Protein AF-A0A8M1FVX6-F1 (afdb_monomer)

InterPro domains:
  IPR000533 Tropomyosin [PF00261] (1-83)
  IPR000533 Tropomyosin [PF00261] (87-326)
  IPR000533 Tropomyosin [PR00194] (126-143)
  IPR000533 Tropomyosin [PR00194] (162-182)
  IPR000533 Tropomyosin [PR00194] (187-215)
  IPR000533 Tropomyosin [PR00194] (217-240)
  IPR000533 Tropomyosin [PR00194] (273-298)
  IPR000533 Tropomyosin [PS00326] (274-282)
  IPR014751 DNA repair protein XRCC4-like, C-terminal [G3DSA:1.20.5.370] (278-326)

pLDDT: mean 85.74, std 13.63, range [48.12, 98.12]

Mean predicted aligned error: 19.28 Å

Structure (mmCIF, N/CA/C/O backbone):
data_AF-A0A8M1FVX6-F1
#
_entry.id   AF-A0A8M1FVX6-F1
#
loop_
_atom_site.group_PDB
_atom_site.id
_atom_site.type_symbol
_atom_site.label_atom_id
_atom_site.label_alt_id
_atom_site.label_comp_id
_atom_site.label_asym_id
_atom_site.label_entity_id
_atom_site.label_seq_id
_atom_site.pdbx_PDB_ins_code
_atom_site.Cartn_x
_atom_site.Cartn_y
_atom_site.Cartn_z
_atom_site.occupancy
_atom_site.B_iso_or_equiv
_atom_site.auth_seq_id
_atom_site.auth_comp_id
_atom_site.auth_asym_id
_atom_site.auth_atom_id
_atom_site.pdbx_PDB_model_num
ATOM 1 N N . MET A 1 1 ? -122.682 -16.745 229.598 1.00 52.72 1 MET A N 1
ATOM 2 C CA . MET A 1 1 ? -123.528 -17.135 228.449 1.00 52.72 1 MET A CA 1
ATOM 3 C C . MET A 1 1 ? -123.019 -16.559 227.109 1.00 52.72 1 MET A C 1
ATOM 5 O O . MET A 1 1 ? -123.752 -16.608 226.137 1.00 52.72 1 MET A O 1
ATOM 9 N N . ASP A 1 2 ? -121.756 -16.107 227.002 1.00 52.50 2 ASP A N 1
ATOM 10 C CA . ASP A 1 2 ? -121.209 -15.490 225.767 1.00 52.50 2 ASP A CA 1
ATOM 11 C C . ASP A 1 2 ? -120.269 -16.391 224.938 1.00 52.50 2 ASP A C 1
ATOM 13 O O . ASP A 1 2 ? -119.829 -16.024 223.849 1.00 52.50 2 ASP A O 1
ATOM 17 N N . ALA A 1 3 ? -120.004 -17.619 225.394 1.00 54.59 3 ALA A N 1
ATOM 18 C CA . ALA A 1 3 ? -119.148 -18.580 224.688 1.00 54.59 3 ALA A CA 1
ATOM 19 C C . ALA A 1 3 ? -119.778 -19.156 223.396 1.00 54.59 3 ALA A C 1
ATOM 21 O O . ALA A 1 3 ? -119.075 -19.746 222.580 1.00 54.59 3 ALA A O 1
ATOM 22 N N . ILE A 1 4 ? -121.083 -18.955 223.169 1.00 55.03 4 ILE A N 1
ATOM 23 C CA . ILE A 1 4 ? -121.805 -19.477 221.993 1.00 55.03 4 ILE A CA 1
ATOM 24 C C . ILE A 1 4 ? -121.775 -18.483 220.814 1.00 55.03 4 ILE A C 1
ATOM 26 O O . ILE A 1 4 ? -121.762 -18.900 219.656 1.00 55.03 4 ILE A O 1
ATOM 30 N N . LYS A 1 5 ? -121.621 -17.175 221.069 1.00 55.94 5 LYS A N 1
ATOM 31 C CA . LYS A 1 5 ? -121.534 -16.155 220.005 1.00 55.94 5 LYS A CA 1
ATOM 32 C C . LYS A 1 5 ? -120.229 -16.241 219.200 1.00 55.94 5 LYS A C 1
ATOM 34 O O . LYS A 1 5 ? -120.243 -16.062 217.985 1.00 55.94 5 LYS A O 1
ATOM 39 N N . LYS A 1 6 ? -119.120 -16.623 219.847 1.00 57.88 6 LYS A N 1
ATOM 40 C CA . LYS A 1 6 ? -117.800 -16.783 219.203 1.00 57.88 6 LYS A CA 1
ATOM 41 C C . LYS A 1 6 ? -117.715 -17.946 218.204 1.00 57.88 6 LYS A C 1
ATOM 43 O O . LYS A 1 6 ? -116.846 -17.923 217.341 1.00 57.88 6 LYS A O 1
ATOM 48 N N . LYS A 1 7 ? -118.609 -18.940 218.273 1.00 56.66 7 LYS A N 1
ATOM 49 C CA . LYS A 1 7 ? -118.570 -20.122 217.388 1.00 56.66 7 LYS A CA 1
ATOM 50 C C . LYS A 1 7 ? -119.395 -19.941 216.106 1.00 56.66 7 LYS A C 1
ATOM 52 O O . LYS A 1 7 ? -119.005 -20.435 215.055 1.00 56.66 7 LYS A O 1
ATOM 57 N N . MET A 1 8 ? -120.481 -19.166 216.164 1.00 57.25 8 MET A N 1
ATOM 58 C CA . MET A 1 8 ? -121.305 -18.850 214.986 1.00 57.25 8 MET A CA 1
ATOM 59 C C . MET A 1 8 ? -120.650 -17.827 214.050 1.00 57.25 8 MET A C 1
ATOM 61 O O . MET A 1 8 ? -120.892 -17.863 212.848 1.00 57.25 8 MET A O 1
ATOM 65 N N . GLN A 1 9 ? -119.796 -16.941 214.572 1.00 57.50 9 GLN A N 1
ATOM 66 C CA . GLN A 1 9 ? -119.041 -16.010 213.730 1.00 57.50 9 GLN A CA 1
ATOM 67 C C . GLN A 1 9 ? -117.873 -16.688 212.996 1.00 57.50 9 GLN A C 1
ATOM 69 O O . GLN A 1 9 ? -117.592 -16.315 211.863 1.00 57.50 9 GLN A O 1
ATOM 74 N N . MET A 1 10 ? -117.264 -17.733 213.573 1.00 58.38 10 MET A N 1
ATOM 75 C CA . MET A 1 10 ? -116.205 -18.495 212.892 1.00 58.38 10 MET A CA 1
ATOM 76 C C . MET A 1 10 ? -116.734 -19.307 211.695 1.00 58.38 10 MET A C 1
ATOM 78 O O . MET A 1 10 ? -116.102 -19.338 210.650 1.00 58.38 10 MET A O 1
ATOM 82 N N . LEU A 1 11 ? -117.945 -19.868 211.792 1.00 56.28 11 LEU A N 1
ATOM 83 C CA . LEU A 1 11 ? -118.575 -20.613 210.688 1.00 56.28 11 LEU A CA 1
ATOM 84 C C . LEU A 1 11 ? -119.056 -19.732 209.522 1.00 56.28 11 LEU A C 1
ATOM 86 O O . LEU A 1 11 ? -119.248 -20.236 208.419 1.00 56.28 11 LEU A O 1
ATOM 90 N N . LYS A 1 12 ? -119.245 -18.423 209.738 1.00 56.88 12 LYS A N 1
ATOM 91 C CA . LYS A 1 12 ? -119.488 -17.480 208.634 1.00 56.88 12 LYS A CA 1
ATOM 92 C C . LYS A 1 12 ? -118.210 -17.201 207.838 1.00 56.88 12 LYS A C 1
ATOM 94 O O . LYS A 1 12 ? -118.278 -17.159 206.616 1.00 56.88 12 LYS A O 1
ATOM 99 N N . LEU A 1 13 ? -117.069 -17.106 208.523 1.00 59.59 13 LEU A N 1
ATOM 100 C CA . LEU A 1 13 ? -115.770 -16.852 207.899 1.00 59.59 13 LEU A CA 1
ATOM 101 C C . LEU A 1 13 ? -115.292 -18.037 207.036 1.00 59.59 13 LEU A C 1
ATOM 103 O O . LEU A 1 13 ? -114.701 -17.834 205.980 1.00 59.59 13 LEU A O 1
ATOM 107 N N . ASP A 1 14 ? -115.611 -19.272 207.433 1.00 58.66 14 ASP A N 1
ATOM 108 C CA . ASP A 1 14 ? -115.244 -20.465 206.653 1.00 58.66 14 ASP A CA 1
ATOM 109 C C . ASP A 1 14 ? -116.107 -20.666 205.396 1.00 58.66 14 ASP A C 1
ATOM 111 O O . ASP A 1 14 ? -115.650 -21.274 204.428 1.00 58.66 14 ASP A O 1
ATOM 115 N N . LYS A 1 15 ? -117.339 -20.138 205.367 1.00 58.59 15 LYS A N 1
ATOM 116 C CA . LYS A 1 15 ? -118.202 -20.231 204.180 1.00 58.59 15 LYS A CA 1
ATOM 117 C C . LYS A 1 15 ? -117.835 -19.196 203.112 1.00 58.59 15 LYS A C 1
ATOM 119 O O . LYS A 1 15 ? -117.879 -19.533 201.934 1.00 58.59 15 LYS A O 1
ATOM 124 N N . GLU A 1 16 ? -117.452 -17.980 203.504 1.00 57.94 16 GLU A N 1
ATOM 125 C CA . GLU A 1 16 ? -116.970 -16.959 202.555 1.00 57.94 16 GLU A CA 1
ATOM 126 C C . GLU A 1 16 ? -115.632 -17.374 201.919 1.00 57.94 16 GLU A C 1
ATOM 128 O O . GLU A 1 16 ? -115.519 -17.383 200.698 1.00 57.94 16 GLU A O 1
ATOM 133 N N . ASN A 1 17 ? -114.677 -17.899 202.698 1.00 60.69 17 ASN A N 1
ATOM 134 C CA . ASN A 1 17 ? -113.383 -18.349 202.158 1.00 60.69 17 ASN A CA 1
ATOM 135 C C . ASN A 1 17 ? -113.462 -19.538 201.175 1.00 60.69 17 ASN A C 1
ATOM 137 O O . ASN A 1 17 ? -112.539 -19.752 200.385 1.00 60.69 17 ASN A O 1
ATOM 141 N N . ALA A 1 18 ? -114.525 -20.346 201.227 1.00 60.94 18 ALA A N 1
ATOM 142 C CA . ALA A 1 18 ? -114.718 -21.463 200.301 1.00 60.94 18 ALA A CA 1
ATOM 143 C C . ALA A 1 18 ? -115.335 -21.026 198.962 1.00 60.94 18 ALA A C 1
ATOM 145 O O . ALA A 1 18 ? -115.074 -21.664 197.943 1.00 60.94 18 ALA A O 1
ATOM 146 N N . ILE A 1 19 ? -116.126 -19.948 198.959 1.00 61.47 19 ILE A N 1
ATOM 147 C CA . ILE A 1 19 ? -116.759 -19.411 197.748 1.00 61.47 19 ILE A CA 1
ATOM 148 C C . ILE A 1 19 ? -115.726 -18.637 196.922 1.00 61.47 19 ILE A C 1
ATOM 150 O O . ILE A 1 19 ? -115.581 -18.918 195.735 1.00 61.47 19 ILE A O 1
ATOM 154 N N . ASP A 1 20 ? -114.898 -17.807 197.558 1.00 60.53 20 ASP A N 1
ATOM 155 C CA . ASP A 1 20 ? -113.860 -17.042 196.850 1.00 60.53 20 ASP A CA 1
ATOM 156 C C . ASP A 1 20 ? -112.793 -17.951 196.204 1.00 60.53 20 ASP A C 1
ATOM 158 O O . ASP A 1 20 ? -112.257 -17.656 195.136 1.00 60.53 20 ASP A O 1
ATOM 162 N N . ARG A 1 21 ? -112.513 -19.123 196.796 1.00 62.09 21 ARG A N 1
ATOM 163 C CA . ARG A 1 21 ? -111.617 -20.125 196.185 1.00 62.09 21 ARG A CA 1
ATOM 164 C C . ARG A 1 21 ? -112.225 -20.841 194.980 1.00 62.09 21 ARG A C 1
ATOM 166 O O . ARG A 1 21 ? -111.471 -21.281 194.115 1.00 62.09 21 ARG A O 1
ATOM 173 N N . ALA A 1 22 ? -113.548 -20.981 194.923 1.00 60.28 22 ALA A N 1
ATOM 174 C CA . ALA A 1 22 ? -114.225 -21.570 193.772 1.00 60.28 22 ALA A CA 1
ATOM 175 C C . ALA A 1 22 ? -114.278 -20.578 192.599 1.00 60.28 22 ALA A C 1
ATOM 177 O O . ALA A 1 22 ? -113.994 -20.970 191.469 1.00 60.28 22 ALA A O 1
ATOM 178 N N . GLU A 1 23 ? -114.529 -19.293 192.875 1.00 60.53 23 GLU A N 1
ATOM 179 C CA . GLU A 1 23 ? -114.519 -18.242 191.848 1.00 60.53 23 GLU A CA 1
ATOM 180 C C . GLU A 1 23 ? -113.119 -18.034 191.244 1.00 60.53 23 GLU A C 1
ATOM 182 O O . GLU A 1 23 ? -112.985 -17.894 190.027 1.00 60.53 23 GLU A O 1
ATOM 187 N N . GLN A 1 24 ? -112.053 -18.124 192.051 1.00 61.66 24 GLN A N 1
ATOM 188 C CA . GLN A 1 24 ? -110.682 -18.031 191.538 1.00 61.66 24 GLN A CA 1
ATOM 189 C C . GLN A 1 24 ? -110.306 -19.217 190.624 1.00 61.66 24 GLN A C 1
ATOM 191 O O . GLN A 1 24 ? -109.644 -19.028 189.606 1.00 61.66 24 GLN A O 1
ATOM 196 N N . ALA A 1 25 ? -110.765 -20.436 190.935 1.00 61.62 25 ALA A N 1
ATOM 197 C CA . ALA A 1 25 ? -110.484 -21.621 190.118 1.00 61.62 25 ALA A CA 1
ATOM 198 C C . ALA A 1 25 ? -111.242 -21.622 188.775 1.00 61.62 25 ALA A C 1
ATOM 200 O O . ALA A 1 25 ? -110.751 -22.161 187.780 1.00 61.62 25 ALA A O 1
ATOM 201 N N . GLU A 1 26 ? -112.429 -21.011 188.723 1.00 60.69 26 GLU A N 1
ATOM 202 C CA . GLU A 1 26 ? -113.212 -20.893 187.489 1.00 60.69 26 GLU A CA 1
ATOM 203 C C . GLU A 1 26 ? -112.625 -19.832 186.537 1.00 60.69 26 GLU A C 1
ATOM 205 O O . GLU A 1 26 ? -112.605 -20.032 185.318 1.00 60.69 26 GLU A O 1
ATOM 210 N N . ALA A 1 27 ? -112.043 -18.756 187.084 1.00 63.88 27 ALA A N 1
ATOM 211 C CA . ALA A 1 27 ? -111.3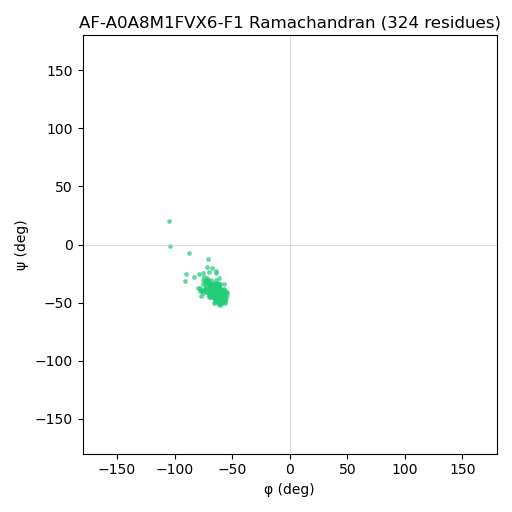03 -17.756 186.313 1.00 63.88 27 ALA A CA 1
ATOM 212 C C . ALA A 1 27 ? -110.021 -18.330 185.674 1.00 63.88 27 ALA A C 1
ATOM 214 O O . ALA A 1 27 ? -109.777 -18.110 184.483 1.00 63.88 27 ALA A O 1
ATOM 215 N N . ASP A 1 28 ? -109.248 -19.129 186.417 1.00 63.97 28 ASP A N 1
ATOM 216 C CA . ASP A 1 28 ? -108.001 -19.726 185.916 1.00 63.97 28 ASP A CA 1
ATOM 217 C C . ASP A 1 28 ? -108.257 -20.761 184.800 1.00 63.97 28 ASP A C 1
ATOM 219 O O . ASP A 1 28 ? -107.497 -20.841 183.828 1.00 63.97 28 ASP A O 1
ATOM 223 N N . LYS A 1 29 ? -109.368 -21.513 184.869 1.00 64.81 29 LYS A N 1
ATOM 224 C CA . LYS A 1 29 ? -109.761 -22.458 183.808 1.00 64.81 29 LYS A CA 1
ATOM 225 C C . LYS A 1 29 ? -110.068 -21.741 182.490 1.00 64.81 29 LYS A C 1
ATOM 227 O O . LYS A 1 29 ? -109.620 -22.183 181.432 1.00 64.81 29 LYS A O 1
ATOM 232 N N . LYS A 1 30 ? -110.795 -20.622 182.547 1.00 63.94 30 LYS A N 1
ATOM 233 C CA . LYS A 1 30 ? -111.151 -19.845 181.351 1.00 63.94 30 LYS A CA 1
ATOM 234 C C . LYS A 1 30 ? -109.911 -19.249 180.675 1.00 63.94 30 LYS A C 1
ATOM 236 O O . LYS A 1 30 ? -109.802 -19.277 179.454 1.00 63.94 30 LYS A O 1
ATOM 241 N N . GLN A 1 31 ? -108.933 -18.802 181.465 1.00 66.88 31 GLN A N 1
ATOM 242 C CA . GLN A 1 31 ? -107.678 -18.269 180.933 1.00 66.88 31 GLN A CA 1
ATOM 243 C C . GLN A 1 31 ? -106.805 -19.347 180.261 1.00 66.88 31 GLN A C 1
ATOM 245 O O . GLN A 1 31 ? -106.087 -19.048 179.307 1.00 66.88 31 GLN A O 1
ATOM 250 N N . ALA A 1 32 ? -106.871 -20.604 180.716 1.00 65.50 32 ALA A N 1
ATOM 251 C CA . ALA A 1 32 ? -106.174 -21.723 180.079 1.00 65.50 32 ALA A CA 1
ATOM 252 C C . ALA A 1 32 ? -106.828 -22.158 178.752 1.00 65.50 32 ALA A C 1
ATOM 254 O O . ALA A 1 32 ? -106.115 -22.460 177.792 1.00 65.50 32 ALA A O 1
ATOM 255 N N . GLU A 1 33 ? -108.164 -22.144 178.671 1.00 63.69 33 GLU A N 1
ATOM 256 C CA . GLU A 1 33 ? -108.900 -22.453 177.434 1.00 63.69 33 GLU A CA 1
ATOM 257 C C . GLU A 1 33 ? -108.626 -21.418 176.326 1.00 63.69 33 GLU A C 1
ATOM 259 O O . GLU A 1 33 ? -108.374 -21.802 175.181 1.00 63.69 33 GLU A O 1
ATOM 264 N N . ASP A 1 34 ? -108.562 -20.124 176.661 1.00 66.50 34 ASP A N 1
ATOM 265 C CA . ASP A 1 34 ? -108.220 -19.073 175.689 1.00 66.50 34 ASP A CA 1
ATOM 266 C C . ASP A 1 34 ? -106.762 -19.182 175.197 1.00 66.50 34 ASP A C 1
ATOM 268 O O . ASP A 1 34 ? -106.470 -18.929 174.025 1.00 66.50 34 ASP A O 1
ATOM 272 N N . ARG A 1 35 ? -105.839 -19.643 176.054 1.00 67.75 35 ARG A N 1
ATOM 273 C CA . ARG A 1 35 ? -104.430 -19.864 175.684 1.00 67.75 35 ARG A CA 1
ATOM 274 C C . ARG A 1 35 ? -104.237 -21.056 174.744 1.00 67.75 35 ARG A C 1
ATOM 276 O O . ARG A 1 35 ? -103.346 -21.024 173.900 1.00 67.75 35 ARG A O 1
ATOM 283 N N . CYS A 1 36 ? -105.065 -22.093 174.869 1.00 65.56 36 CYS A N 1
ATOM 284 C CA . CYS A 1 36 ? -105.018 -23.257 173.980 1.00 65.56 36 CYS A CA 1
ATOM 285 C C . CYS A 1 36 ? -105.472 -22.901 172.555 1.00 65.56 36 CYS A C 1
ATOM 287 O O . CYS A 1 36 ? -104.814 -23.290 171.593 1.00 65.56 36 CYS A O 1
ATOM 289 N N . LYS A 1 37 ? -106.517 -22.073 172.412 1.00 66.12 37 LYS A N 1
ATOM 290 C CA . LYS A 1 37 ? -106.969 -21.585 171.096 1.00 66.12 37 LYS A CA 1
ATOM 291 C C . LYS A 1 37 ? -105.925 -20.731 170.380 1.00 66.12 37 LYS A C 1
ATOM 293 O O . LYS A 1 37 ? -105.725 -20.902 169.182 1.00 66.12 37 LYS A O 1
ATOM 298 N N . GLN A 1 38 ? -105.227 -19.852 171.103 1.00 65.62 38 GLN A N 1
ATOM 299 C CA . GLN A 1 38 ? -104.162 -19.040 170.501 1.00 65.62 38 GLN A CA 1
ATOM 300 C C . GLN A 1 38 ? -103.004 -19.893 169.960 1.00 65.62 38 GLN A C 1
ATOM 302 O O . GLN A 1 38 ? -102.459 -19.581 168.904 1.00 65.62 38 GLN A O 1
ATOM 307 N N . LEU A 1 39 ? -102.655 -20.991 170.638 1.00 67.38 39 LEU A N 1
ATOM 308 C CA . LEU A 1 39 ? -101.588 -21.892 170.187 1.00 67.38 39 LEU A CA 1
ATOM 309 C C . LEU A 1 39 ? -102.000 -22.749 168.978 1.00 67.38 39 LEU A C 1
ATOM 311 O O . LEU A 1 39 ? -101.165 -23.008 168.112 1.00 67.38 39 LEU A O 1
ATOM 315 N N . GLU A 1 40 ? -103.272 -23.152 168.872 1.00 62.62 40 GLU A N 1
ATOM 316 C CA . GLU A 1 40 ? -103.784 -23.839 167.674 1.00 62.62 40 GLU A CA 1
ATOM 317 C C . GLU A 1 40 ? -103.781 -22.922 166.437 1.00 62.62 40 GLU A C 1
ATOM 319 O O . GLU A 1 40 ? -103.396 -23.354 165.345 1.00 62.62 40 GLU A O 1
ATOM 324 N N . GLU A 1 41 ? -104.136 -21.642 166.599 1.00 68.56 41 GLU A N 1
ATOM 325 C CA . GLU A 1 41 ? -104.063 -20.651 165.516 1.00 68.56 41 GLU A CA 1
ATOM 326 C C . GLU A 1 41 ? -102.608 -20.366 165.083 1.00 68.56 41 GLU A C 1
ATOM 328 O O . GLU A 1 41 ? -102.325 -20.290 163.882 1.00 68.56 41 GLU A O 1
ATOM 333 N N . GLU A 1 42 ? -101.654 -20.290 166.021 1.00 69.44 42 GLU A N 1
ATOM 334 C CA . GLU A 1 42 ? -100.223 -20.158 165.694 1.00 69.44 42 GLU A CA 1
ATOM 335 C C . GLU A 1 42 ? -99.663 -21.388 164.960 1.00 69.44 42 GLU A C 1
ATOM 337 O O . GLU A 1 42 ? -98.873 -21.242 164.018 1.00 69.44 42 GLU A O 1
ATOM 342 N N . GLN A 1 43 ? -100.093 -22.600 165.325 1.00 70.81 43 GLN A N 1
ATOM 343 C CA . GLN A 1 43 ? -99.632 -23.823 164.665 1.00 70.81 43 GLN A CA 1
ATOM 344 C C . GLN A 1 43 ? -100.098 -23.893 163.199 1.00 70.81 43 GLN A C 1
ATOM 346 O O . GLN A 1 43 ? -99.307 -24.244 162.315 1.00 70.81 43 GLN A O 1
ATOM 351 N N . GLN A 1 44 ? -101.344 -23.499 162.911 1.00 68.62 44 GLN A N 1
ATOM 352 C CA . GLN A 1 44 ? -101.840 -23.410 161.531 1.00 68.62 44 GLN A CA 1
ATOM 353 C C . GLN A 1 44 ? -101.106 -22.336 160.715 1.00 68.62 44 GLN A C 1
ATOM 355 O O . GLN A 1 44 ? -100.804 -22.551 159.536 1.00 68.62 44 GLN A O 1
ATOM 360 N N . ALA A 1 45 ? -100.770 -21.195 161.324 1.00 72.19 45 ALA A N 1
ATOM 361 C CA . ALA A 1 45 ? -100.019 -20.137 160.651 1.00 72.19 45 ALA A CA 1
ATOM 362 C C . ALA A 1 45 ? -98.591 -20.579 160.271 1.00 72.19 45 ALA A C 1
ATOM 364 O O . ALA A 1 45 ? -98.116 -20.263 159.174 1.00 72.19 45 ALA A O 1
ATOM 365 N N . LEU A 1 46 ? -97.917 -21.345 161.137 1.00 70.44 46 LEU A N 1
ATOM 366 C CA . LEU A 1 46 ? -96.574 -21.873 160.874 1.00 70.44 46 LEU A CA 1
ATOM 367 C C . LEU A 1 46 ? -96.559 -22.948 159.781 1.00 70.44 46 LEU A C 1
ATOM 369 O O . LEU A 1 46 ? -95.690 -22.900 158.911 1.00 70.44 46 LEU A O 1
ATOM 373 N N . GLN A 1 47 ? -97.540 -23.857 159.745 1.00 64.00 47 GLN A N 1
ATOM 374 C CA . GLN A 1 47 ? -97.653 -24.838 158.653 1.00 64.00 47 GLN A CA 1
ATOM 375 C C . GLN A 1 47 ? -97.857 -24.170 157.286 1.00 64.00 47 GLN A C 1
ATOM 377 O O . GLN A 1 47 ? -97.299 -24.618 156.285 1.00 64.00 47 GLN A O 1
ATOM 382 N N . LYS A 1 48 ? -98.610 -23.066 157.235 1.00 73.69 48 LYS A N 1
ATOM 383 C CA . LYS A 1 48 ? -98.832 -22.320 155.990 1.00 73.69 48 LYS A CA 1
ATOM 384 C C . LYS A 1 48 ? -97.567 -21.606 155.502 1.00 73.69 48 LYS A C 1
ATOM 386 O O . LYS A 1 48 ? -97.338 -21.543 154.297 1.00 73.69 48 LYS A O 1
ATOM 391 N N . LYS A 1 49 ? -96.732 -21.106 156.421 1.00 72.50 49 LYS A N 1
ATOM 392 C CA . LYS A 1 49 ? -95.415 -20.536 156.088 1.00 72.50 49 LYS A CA 1
ATOM 393 C C . LYS A 1 49 ? -94.425 -21.596 155.616 1.00 72.50 49 LYS A C 1
ATOM 395 O O . LYS A 1 49 ? -93.734 -21.340 154.640 1.00 72.50 49 LYS A O 1
ATOM 400 N N . LEU A 1 50 ? -94.399 -22.768 156.257 1.00 71.00 50 LEU A N 1
ATOM 401 C CA . LEU A 1 50 ? -93.519 -23.868 155.856 1.00 71.00 50 LEU A CA 1
ATOM 402 C C . LEU A 1 50 ? -93.796 -24.296 154.407 1.00 71.00 50 LEU A C 1
ATOM 404 O O . LEU A 1 50 ? -92.875 -24.375 153.600 1.00 71.00 50 LEU A O 1
ATOM 408 N N . LYS A 1 51 ? -95.078 -24.456 154.057 1.00 71.25 51 LYS A N 1
ATOM 409 C CA . LYS A 1 51 ? -95.485 -24.810 152.694 1.00 71.25 51 LYS A CA 1
ATOM 410 C C . LYS A 1 51 ? -95.106 -23.733 151.669 1.00 71.25 51 LYS A C 1
ATOM 412 O O . LYS A 1 51 ? -94.610 -24.055 150.601 1.00 7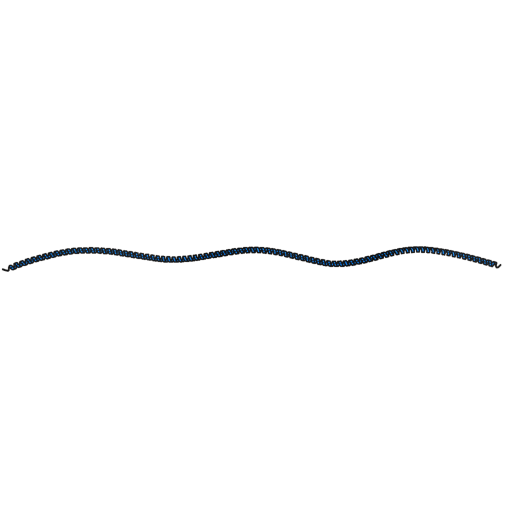1.25 51 LYS A O 1
ATOM 417 N N . GLY A 1 52 ? -95.261 -22.454 152.022 1.00 71.50 52 GLY A N 1
ATOM 418 C CA . GLY A 1 52 ? -94.812 -21.349 151.168 1.00 71.50 52 GLY A CA 1
ATOM 419 C C . GLY A 1 52 ? -93.296 -21.335 150.942 1.00 71.50 52 GLY A C 1
ATOM 420 O O . GLY A 1 52 ? -92.852 -21.061 149.834 1.00 71.50 52 GLY A O 1
ATOM 421 N N . THR A 1 53 ? -92.497 -21.677 151.958 1.00 67.31 53 THR A N 1
ATOM 422 C CA . THR A 1 53 ? -91.037 -21.780 151.801 1.00 67.31 53 THR A CA 1
ATOM 423 C C . THR A 1 53 ? -90.600 -23.008 151.001 1.00 67.31 53 THR A C 1
ATOM 425 O O . THR A 1 53 ? -89.600 -22.932 150.295 1.00 67.31 53 THR A O 1
ATOM 428 N N . GLU A 1 54 ? -91.334 -24.121 151.069 1.00 66.25 54 GLU A N 1
ATOM 429 C CA . GLU A 1 54 ? -91.073 -25.303 150.232 1.00 66.25 54 GLU A CA 1
ATOM 430 C C . GLU A 1 54 ? -91.345 -25.004 148.749 1.00 66.25 54 GLU A C 1
ATOM 432 O O . GLU A 1 54 ? -90.480 -25.267 147.911 1.00 66.25 54 GLU A O 1
ATOM 437 N N . ASP A 1 55 ? -92.471 -24.348 148.442 1.00 72.44 55 ASP A N 1
ATOM 438 C CA . ASP A 1 55 ? -92.817 -23.919 147.078 1.00 72.44 55 ASP A CA 1
ATOM 439 C C . ASP A 1 55 ? -91.780 -22.918 146.509 1.00 72.44 55 ASP A C 1
ATOM 441 O O . ASP A 1 55 ? -91.459 -22.933 145.317 1.00 72.44 55 ASP A O 1
ATOM 445 N N . GLU A 1 56 ? -91.212 -22.043 147.351 1.00 75.06 56 GLU A N 1
ATOM 446 C CA . GLU A 1 56 ? -90.140 -21.124 146.941 1.00 75.06 56 GLU A CA 1
ATOM 447 C C . GLU A 1 56 ? -88.823 -21.854 146.635 1.00 75.06 56 GLU A C 1
ATOM 449 O O . GLU A 1 56 ? -88.172 -21.542 145.636 1.00 75.06 56 GLU A O 1
ATOM 454 N N . VAL A 1 57 ? -88.431 -22.843 147.446 1.00 74.69 57 VAL A N 1
ATOM 455 C CA . VAL A 1 57 ? -87.209 -23.636 147.216 1.00 74.69 57 VAL A CA 1
ATOM 456 C C . VAL A 1 57 ? -87.304 -24.438 145.919 1.00 74.69 57 VAL A C 1
ATOM 458 O O . VAL A 1 57 ? -86.334 -24.478 145.158 1.00 74.69 57 VAL A O 1
ATOM 461 N N . GLU A 1 58 ? -88.465 -25.028 145.628 1.00 75.12 58 GLU A N 1
ATOM 462 C CA . GLU A 1 58 ? -88.680 -25.785 144.393 1.00 75.12 58 GLU A CA 1
ATOM 463 C C . GLU A 1 58 ? -88.535 -24.876 143.160 1.00 75.12 58 GLU A C 1
ATOM 465 O O . GLU A 1 58 ? -87.763 -25.186 142.245 1.00 75.12 58 GLU A O 1
ATOM 470 N N . LYS A 1 59 ? -89.135 -23.679 143.212 1.00 77.44 59 LYS A N 1
ATOM 471 C CA . LYS A 1 59 ? -89.043 -22.655 142.161 1.00 77.44 59 LYS A CA 1
ATOM 472 C C . LYS A 1 59 ? -87.621 -22.126 141.949 1.00 77.44 59 LYS A C 1
ATOM 474 O O . LYS A 1 59 ? -87.200 -21.912 140.810 1.00 77.44 59 LYS A O 1
ATOM 479 N N . TYR A 1 60 ? -86.858 -21.913 143.023 1.00 75.31 60 TYR A N 1
ATOM 480 C CA . TYR A 1 60 ? -85.451 -21.523 142.902 1.00 75.31 60 TYR A CA 1
ATOM 481 C C . TYR A 1 60 ? -84.589 -22.656 142.334 1.00 75.31 60 TYR A C 1
ATOM 483 O O . TYR A 1 60 ? -83.669 -22.379 141.566 1.00 75.31 60 TYR A O 1
ATOM 491 N N . SER A 1 61 ? -84.899 -23.919 142.643 1.00 70.12 61 SER A N 1
ATOM 492 C CA . SER A 1 61 ? -84.168 -25.060 142.083 1.00 70.12 61 SER A CA 1
ATOM 493 C C . SER A 1 61 ? -84.386 -25.214 140.572 1.00 70.12 61 SER A C 1
ATOM 495 O O . SER A 1 61 ? -83.415 -25.426 139.844 1.00 70.12 61 SER A O 1
ATOM 497 N N . GLU A 1 62 ? -85.616 -25.012 140.080 1.00 78.06 62 GLU A N 1
ATOM 498 C CA . GLU A 1 62 ? -85.913 -24.996 138.639 1.00 78.06 62 GLU A CA 1
ATOM 499 C C . GLU A 1 62 ? -85.202 -23.836 137.937 1.00 78.06 62 GLU A C 1
ATOM 501 O O . GLU A 1 62 ? -84.531 -24.040 136.929 1.00 78.06 62 GLU A O 1
ATOM 506 N N . SER A 1 63 ? -85.246 -22.634 138.520 1.00 75.62 63 SER A N 1
ATOM 507 C CA . SER A 1 63 ? -84.524 -21.461 138.009 1.00 75.62 63 SER A CA 1
ATOM 508 C C . SER A 1 63 ? -83.014 -21.702 137.879 1.00 75.62 63 SER A C 1
ATOM 510 O O . SER A 1 63 ? -82.389 -21.236 136.926 1.00 75.62 63 SER A O 1
ATOM 512 N N . VAL A 1 64 ? -82.400 -22.393 138.844 1.00 80.00 64 VAL A N 1
ATOM 513 C CA . VAL A 1 64 ? -80.965 -22.718 138.799 1.00 80.00 64 VAL A CA 1
ATOM 514 C C . VAL A 1 64 ? -80.668 -23.744 137.707 1.00 80.00 64 VAL A C 1
ATOM 516 O O . VAL A 1 64 ? -79.676 -23.588 136.998 1.00 80.00 64 VAL A O 1
ATOM 519 N N . LYS A 1 65 ? -81.538 -24.742 137.521 1.00 79.19 65 LYS A N 1
ATOM 520 C CA . LYS A 1 65 ? -81.415 -25.726 136.437 1.00 79.19 65 LYS A CA 1
ATOM 521 C C . LYS A 1 65 ? -81.500 -25.073 135.057 1.00 79.19 65 LYS A C 1
ATOM 523 O O . LYS A 1 65 ? -80.614 -25.283 134.234 1.00 79.19 65 LYS A O 1
ATOM 528 N N . ASP A 1 66 ? -82.486 -24.204 134.847 1.00 79.00 66 ASP A N 1
ATOM 529 C CA . ASP A 1 66 ? -82.642 -23.440 133.603 1.00 79.00 66 ASP A CA 1
ATOM 530 C C . ASP A 1 66 ? -81.430 -22.538 133.322 1.00 79.00 66 ASP A C 1
ATOM 532 O O . ASP A 1 66 ? -81.022 -22.357 132.172 1.00 79.00 66 ASP A O 1
ATOM 536 N N . ALA A 1 67 ? -80.844 -21.942 134.365 1.00 79.00 67 ALA A N 1
ATOM 537 C CA . ALA A 1 67 ? -79.641 -21.127 134.233 1.00 79.00 67 ALA A CA 1
ATOM 538 C C . ALA A 1 67 ? -78.405 -21.974 133.886 1.00 79.00 67 ALA A C 1
ATOM 540 O O . ALA A 1 67 ? -77.591 -21.542 133.071 1.00 79.00 67 ALA A O 1
ATOM 541 N N . GLN A 1 68 ? -78.282 -23.175 134.460 1.00 73.19 68 GLN A N 1
ATOM 542 C CA . GLN A 1 68 ? -77.206 -24.119 134.149 1.00 73.19 68 GLN A CA 1
ATOM 543 C C . GLN A 1 68 ? -77.304 -24.648 132.713 1.00 73.19 68 GLN A C 1
ATOM 545 O O . GLN A 1 68 ? -76.303 -24.622 132.002 1.00 73.19 68 GLN A O 1
ATOM 550 N N . GLU A 1 69 ? -78.496 -25.022 132.238 1.00 80.75 69 GLU A N 1
ATOM 551 C CA . GLU A 1 69 ? -78.689 -25.450 130.843 1.00 80.75 69 GLU A CA 1
ATOM 552 C C . GLU A 1 69 ? -78.387 -24.322 129.843 1.00 80.75 69 GLU A C 1
ATOM 554 O O . GLU A 1 69 ? -77.782 -24.549 128.793 1.00 80.75 69 GLU A O 1
ATOM 559 N N . LYS A 1 70 ? -78.763 -23.077 130.166 1.00 81.12 70 LYS A N 1
ATOM 560 C CA . LYS A 1 70 ? -78.423 -21.910 129.335 1.00 81.12 70 LYS A CA 1
ATOM 561 C C . LYS A 1 70 ? -76.927 -21.613 129.324 1.00 81.12 70 LYS A C 1
ATOM 563 O O . LYS A 1 70 ? -76.418 -21.198 128.284 1.00 81.12 70 LYS A O 1
ATOM 568 N N . LEU A 1 71 ? -76.238 -21.812 130.448 1.00 80.44 71 LEU A N 1
ATOM 569 C CA . LEU A 1 71 ? -74.788 -21.655 130.534 1.00 80.44 71 LEU A CA 1
ATOM 570 C C . LEU A 1 71 ? -74.085 -22.699 129.657 1.00 80.44 71 LEU A C 1
ATOM 572 O O . LEU A 1 71 ? -73.269 -22.326 128.824 1.00 80.44 71 LEU A O 1
ATOM 576 N N . GLU A 1 72 ? -74.478 -23.969 129.753 1.00 81.88 72 GLU A N 1
ATOM 577 C CA . GLU A 1 72 ? -73.894 -25.058 128.959 1.00 81.88 72 GLU A CA 1
ATOM 578 C C . GLU A 1 72 ? -74.140 -24.866 127.449 1.00 81.88 72 GLU A C 1
ATOM 580 O O . GLU A 1 72 ? -73.242 -25.055 126.626 1.00 81.88 72 GLU A O 1
ATOM 585 N N . GLN A 1 73 ? -75.330 -24.393 127.056 1.00 80.75 73 GLN A N 1
ATOM 586 C CA . GLN A 1 73 ? -75.605 -24.022 125.661 1.00 80.75 73 GLN A CA 1
ATOM 587 C C . GLN A 1 73 ? -74.776 -22.823 125.182 1.00 80.75 73 GLN A C 1
ATOM 589 O O . GLN A 1 73 ? -74.417 -22.764 124.003 1.00 80.75 73 GLN A O 1
ATOM 594 N N . ALA A 1 74 ? -74.502 -21.851 126.054 1.00 79.56 74 ALA A N 1
ATOM 595 C CA . ALA A 1 74 ? -73.677 -20.695 125.722 1.00 79.56 74 ALA A CA 1
ATOM 596 C C . ALA A 1 74 ? -72.197 -21.078 125.597 1.00 79.56 74 ALA A C 1
ATOM 598 O O . ALA A 1 74 ? -71.548 -20.640 124.652 1.00 79.56 74 ALA A O 1
ATOM 599 N N . GLU A 1 75 ? -71.692 -21.936 126.485 1.00 80.12 75 GLU A N 1
ATOM 600 C CA . GLU A 1 75 ? -70.328 -22.470 126.427 1.00 80.12 75 GLU A CA 1
ATOM 601 C C . GLU A 1 75 ? -70.114 -23.294 125.157 1.00 80.12 75 GLU A C 1
ATOM 603 O O . GLU A 1 75 ? -69.147 -23.062 124.438 1.00 80.12 75 GLU A O 1
ATOM 608 N N . LYS A 1 76 ? -71.065 -24.164 124.800 1.00 83.25 76 LYS A N 1
ATOM 609 C CA . LYS A 1 76 ? -70.994 -24.941 123.556 1.00 83.25 76 LYS A CA 1
ATOM 610 C C . LYS A 1 76 ? -71.027 -24.059 122.301 1.00 83.25 76 LYS A C 1
ATOM 612 O O . LYS A 1 76 ? -70.285 -24.287 121.354 1.00 83.25 76 LYS A O 1
ATOM 617 N N . LYS A 1 77 ? -71.849 -23.004 122.294 1.00 83.56 77 LYS A N 1
ATOM 618 C CA . LYS A 1 77 ? -71.836 -22.015 121.202 1.00 83.56 77 LYS A CA 1
ATOM 619 C C . LYS A 1 77 ? -70.531 -21.226 121.150 1.00 83.56 77 LYS A C 1
ATOM 621 O O . LYS A 1 77 ? -70.089 -20.890 120.059 1.00 83.56 77 LYS A O 1
ATOM 626 N N . ALA A 1 78 ? -69.937 -20.907 122.298 1.00 80.94 78 ALA A N 1
ATOM 627 C CA . ALA A 1 78 ? -68.656 -20.216 122.348 1.00 80.94 78 ALA A CA 1
ATOM 628 C C . ALA A 1 78 ? -67.540 -21.095 121.767 1.00 80.94 78 ALA A C 1
ATOM 630 O O . ALA A 1 78 ? -66.781 -20.608 120.937 1.00 80.94 78 ALA A O 1
ATOM 631 N N . THR A 1 79 ? -67.503 -22.390 122.103 1.00 80.06 79 THR A N 1
ATOM 632 C CA . THR A 1 79 ? -66.531 -23.325 121.517 1.00 80.06 79 THR A CA 1
ATOM 633 C C . THR A 1 79 ? -66.734 -23.505 120.013 1.00 80.06 79 THR A C 1
ATOM 635 O O . THR A 1 79 ? -65.765 -23.441 119.265 1.00 80.06 79 THR A O 1
ATOM 638 N N . ASP A 1 80 ? -67.981 -23.645 119.546 1.00 82.62 80 ASP A N 1
ATOM 639 C CA . ASP A 1 80 ? -68.279 -23.774 118.111 1.00 82.62 80 ASP A CA 1
ATOM 640 C C . ASP A 1 80 ? -67.850 -22.512 117.330 1.00 82.62 80 ASP A C 1
ATOM 642 O O . ASP A 1 80 ? -67.287 -22.604 116.238 1.00 82.62 80 ASP A O 1
ATOM 646 N N . LEU A 1 81 ? -68.063 -21.320 117.906 1.00 82.56 81 LEU A N 1
ATOM 647 C CA . LEU A 1 81 ? -67.632 -20.047 117.318 1.00 82.56 81 LEU A CA 1
ATOM 648 C C . LEU A 1 81 ? -66.107 -19.877 117.335 1.00 82.56 81 LEU A C 1
ATOM 650 O O . LEU A 1 81 ? -65.554 -19.318 116.390 1.00 82.56 81 LEU A O 1
ATOM 654 N N . GLU A 1 82 ? -65.418 -20.350 118.375 1.00 80.62 82 GLU A N 1
ATOM 655 C CA . GLU A 1 82 ? -63.952 -20.347 118.433 1.00 80.62 82 GLU A CA 1
ATOM 656 C C . GLU A 1 82 ? -63.346 -21.277 117.372 1.00 80.62 82 GLU A C 1
ATOM 658 O O . GLU A 1 82 ? -62.394 -20.895 116.685 1.00 80.62 82 GLU A O 1
ATOM 663 N N . GLU A 1 83 ? -63.920 -22.467 117.177 1.00 83.75 83 GLU A N 1
ATOM 664 C CA . GLU A 1 83 ? -63.513 -23.390 116.114 1.00 83.75 83 GLU A CA 1
ATOM 665 C C . GLU A 1 83 ? -63.784 -22.806 114.717 1.00 83.75 83 GLU A C 1
ATOM 667 O O . GLU A 1 83 ? -62.924 -22.882 113.831 1.00 83.75 83 GLU A O 1
ATOM 672 N N . GLU A 1 84 ? -64.935 -22.157 114.513 1.00 84.56 84 GLU A N 1
ATOM 673 C CA . GLU A 1 84 ? -65.262 -21.474 113.258 1.00 84.56 84 GLU A CA 1
ATOM 674 C C . GLU A 1 84 ? -64.324 -20.284 112.997 1.00 84.56 84 GLU A C 1
ATOM 676 O O . GLU A 1 84 ? -63.834 -20.110 111.877 1.00 84.56 84 GLU A O 1
ATOM 681 N N . GLN A 1 85 ? -63.987 -19.506 114.030 1.00 84.56 85 GLN A N 1
ATOM 682 C CA . GLN A 1 85 ? -63.033 -18.402 113.936 1.00 84.56 85 GLN A CA 1
ATOM 683 C C . GLN A 1 85 ? -61.629 -18.902 113.570 1.00 84.56 85 GLN A C 1
ATOM 685 O O . GLN A 1 85 ? -60.976 -18.310 112.706 1.00 84.56 85 GLN A O 1
ATOM 690 N N . GLN A 1 86 ? -61.170 -20.008 114.164 1.00 85.06 86 GLN A N 1
ATOM 691 C CA . GLN A 1 86 ? -59.895 -20.632 113.798 1.00 85.06 86 GLN A CA 1
ATOM 692 C C . GLN A 1 86 ? -59.912 -21.169 112.360 1.00 85.06 86 GLN A C 1
ATOM 694 O O . GLN A 1 86 ? -58.941 -20.991 111.616 1.00 85.06 86 GLN A O 1
ATOM 699 N N . ALA A 1 87 ? -61.013 -21.789 111.929 1.00 86.56 87 ALA A N 1
ATOM 700 C CA . ALA A 1 87 ? -61.169 -22.271 110.560 1.00 86.56 87 ALA A CA 1
ATOM 701 C C . ALA A 1 87 ? -61.160 -21.119 109.539 1.00 86.56 87 ALA A C 1
ATOM 703 O O . ALA A 1 87 ? -60.517 -21.227 108.489 1.00 86.56 87 ALA A O 1
ATOM 704 N N . LEU A 1 88 ? -61.821 -20.002 109.855 1.00 85.19 88 LEU A N 1
ATOM 705 C CA . LEU A 1 88 ? -61.820 -18.789 109.039 1.00 85.19 88 LEU A CA 1
ATOM 706 C C . LEU A 1 88 ? -60.444 -18.123 109.007 1.00 85.19 88 LEU A C 1
ATOM 708 O O . LEU A 1 88 ? -60.002 -17.753 107.925 1.00 85.19 88 LEU A O 1
ATOM 712 N N . GLN A 1 89 ? -59.724 -18.042 110.130 1.00 85.38 89 GLN A N 1
ATOM 713 C CA . GLN A 1 89 ? -58.343 -17.544 110.147 1.00 85.38 89 GLN A CA 1
ATOM 714 C C . GLN A 1 89 ? -57.412 -18.401 109.285 1.00 85.38 89 GLN A C 1
ATOM 716 O O . GLN A 1 89 ? -56.583 -17.867 108.551 1.00 85.38 89 GLN A O 1
ATOM 721 N N . LYS A 1 90 ? -57.561 -19.730 109.321 1.00 89.81 90 LYS A N 1
ATOM 722 C CA . LYS A 1 90 ? -56.761 -20.633 108.485 1.00 89.81 90 LYS A CA 1
ATOM 723 C C . LYS A 1 90 ? -57.079 -20.473 106.997 1.00 89.81 90 LYS A C 1
ATOM 725 O O . LYS A 1 90 ? -56.161 -20.493 106.181 1.00 89.81 90 LYS A O 1
ATOM 730 N N . LYS A 1 91 ? -58.358 -20.299 106.641 1.00 89.25 91 LYS A N 1
ATOM 731 C CA . LYS A 1 91 ? -58.772 -19.994 105.262 1.00 89.25 91 LYS A CA 1
ATOM 732 C C . LYS A 1 91 ? -58.267 -18.629 104.806 1.00 89.25 91 LYS A C 1
ATOM 734 O O . LYS A 1 91 ? -57.734 -18.552 103.708 1.00 89.25 91 LYS A O 1
ATOM 739 N N . LEU A 1 92 ? -58.386 -17.602 105.650 1.00 87.44 92 LEU A N 1
ATOM 740 C CA . LEU A 1 92 ? -57.899 -16.251 105.374 1.00 87.44 92 LEU A CA 1
ATOM 741 C C . LEU A 1 92 ? -56.400 -16.279 105.070 1.00 87.44 92 LEU A C 1
ATOM 743 O O . LEU A 1 92 ? -55.988 -15.797 104.022 1.00 87.44 92 LEU A O 1
ATOM 747 N N . LYS A 1 93 ? -55.614 -16.949 105.918 1.00 88.50 93 LYS A N 1
ATOM 748 C CA . LYS A 1 93 ? -54.175 -17.103 105.703 1.00 88.50 93 LYS A CA 1
ATOM 749 C C . LYS A 1 93 ? -53.855 -17.844 104.401 1.00 88.50 93 LYS A C 1
ATOM 751 O O . LYS A 1 93 ? -53.006 -17.404 103.643 1.00 88.50 93 LYS A O 1
ATOM 756 N N . GLY A 1 94 ? -54.577 -18.927 104.101 1.00 88.69 94 GLY A N 1
ATOM 757 C CA . GLY A 1 94 ? -54.419 -19.638 102.827 1.00 88.69 94 GLY A CA 1
ATOM 758 C C . GLY A 1 94 ? -54.729 -18.757 101.612 1.00 88.69 94 GLY A C 1
ATOM 759 O O . GLY A 1 94 ? -54.003 -18.803 100.625 1.00 88.69 94 GLY A O 1
ATOM 760 N N . THR A 1 95 ? -55.765 -17.917 101.690 1.00 86.44 95 THR A N 1
ATOM 761 C CA . THR A 1 95 ? -56.083 -16.960 100.622 1.00 86.44 95 THR A CA 1
ATOM 762 C C . THR A 1 95 ? -55.078 -15.812 100.530 1.00 86.44 95 THR A C 1
ATOM 764 O O . THR A 1 95 ? -54.801 -15.361 99.426 1.00 86.44 95 THR A O 1
ATOM 767 N N . GLU A 1 96 ? -54.511 -15.350 101.647 1.00 86.06 96 GLU A N 1
ATOM 768 C CA . GLU A 1 96 ? -53.439 -14.344 101.660 1.00 86.06 96 GLU A CA 1
ATOM 769 C C . GLU A 1 96 ? -52.175 -14.888 100.981 1.00 86.06 96 GLU A C 1
ATOM 771 O O . GLU A 1 96 ? -51.657 -14.242 100.071 1.00 86.06 96 GLU A O 1
ATOM 776 N N . ASP A 1 97 ? -51.758 -16.110 101.331 1.00 90.75 97 ASP A N 1
ATOM 777 C CA . ASP A 1 97 ? -50.617 -16.795 100.710 1.00 90.75 97 ASP A CA 1
ATOM 778 C C . ASP A 1 97 ? -50.846 -17.007 99.192 1.00 90.75 97 ASP A C 1
ATOM 780 O O . ASP A 1 97 ? -49.935 -16.849 98.376 1.00 90.75 97 ASP A O 1
ATOM 784 N N . GLU A 1 98 ? -52.076 -17.344 98.776 1.00 90.44 98 GLU A N 1
ATOM 785 C CA . GLU A 1 98 ? -52.436 -17.463 97.355 1.00 90.44 98 GLU A CA 1
ATOM 786 C C . GLU A 1 98 ? -52.401 -16.114 96.629 1.00 90.44 98 GLU A C 1
ATOM 788 O O . GLU A 1 98 ? -51.875 -16.035 95.517 1.00 90.44 98 GLU A O 1
ATOM 793 N N . VAL A 1 99 ? -52.928 -15.050 97.241 1.00 91.62 99 VAL A N 1
ATOM 794 C CA . VAL A 1 99 ? -52.889 -13.691 96.681 1.00 91.62 99 VAL A CA 1
ATOM 795 C C . VAL A 1 99 ? -51.448 -13.221 96.508 1.00 91.62 99 VAL A C 1
ATOM 797 O O . VAL A 1 99 ? -51.120 -12.654 95.465 1.00 91.62 99 VAL A O 1
ATOM 800 N N . GLU A 1 100 ? -50.577 -13.488 97.480 1.00 92.88 100 GLU A N 1
ATOM 801 C CA . GLU A 1 100 ? -49.160 -13.132 97.405 1.00 92.88 100 GLU A CA 1
ATOM 802 C C . GLU A 1 100 ? -48.461 -13.893 96.267 1.00 92.88 100 GLU A C 1
ATOM 804 O O . GLU A 1 100 ? -47.811 -13.281 95.416 1.00 92.88 100 GLU A O 1
ATOM 809 N N . LYS A 1 101 ? -48.719 -15.200 96.141 1.00 93.06 101 LYS A N 1
ATOM 810 C CA . LYS A 1 101 ? -48.193 -16.024 95.044 1.00 93.06 101 LYS A CA 1
ATOM 811 C C . LYS A 1 101 ? -48.687 -15.579 93.663 1.00 93.06 101 LYS A C 1
ATOM 813 O O . LYS A 1 101 ? -47.911 -15.548 92.706 1.00 93.06 101 LYS A O 1
ATOM 818 N N . TYR A 1 102 ? -49.971 -15.243 93.526 1.00 91.44 102 TYR A N 1
ATOM 819 C CA . TYR A 1 102 ? -50.504 -14.720 92.265 1.00 91.44 102 TYR A CA 1
ATOM 820 C C . TYR A 1 102 ? -49.940 -13.333 91.949 1.00 91.44 102 TYR A C 1
ATOM 822 O O . TYR A 1 102 ? -49.647 -13.059 90.789 1.00 91.44 102 TYR A O 1
ATOM 830 N N . SER A 1 103 ? -49.732 -12.483 92.957 1.00 91.69 103 SER A N 1
ATOM 831 C CA . SER A 1 103 ? -49.108 -11.165 92.798 1.00 91.69 103 SER A CA 1
ATOM 832 C C . SER A 1 103 ? -47.675 -11.275 92.269 1.00 91.69 103 SER A C 1
ATOM 834 O O . SER A 1 103 ? -47.331 -10.607 91.292 1.00 91.69 103 SER A O 1
ATOM 836 N N . GLU A 1 104 ? -46.858 -12.168 92.838 1.00 93.62 104 GLU A N 1
ATOM 837 C CA . GLU A 1 104 ? -45.514 -12.456 92.318 1.00 93.62 104 GLU A CA 1
ATOM 838 C C . GLU A 1 104 ? -45.564 -13.020 90.896 1.00 93.62 104 GLU A C 1
ATOM 840 O O . GLU A 1 104 ? -44.880 -12.517 90.007 1.00 93.62 104 GLU A O 1
ATOM 845 N N . SER A 1 105 ? -46.442 -13.993 90.631 1.00 94.38 105 SER A N 1
ATOM 846 C CA . SER A 1 105 ? -46.588 -14.560 89.286 1.00 94.38 105 SER A CA 1
ATOM 847 C C . SER A 1 105 ? -47.016 -13.524 88.243 1.00 94.38 105 SER A C 1
ATOM 849 O O . SER A 1 105 ? -46.628 -13.643 87.079 1.00 94.38 105 SER A O 1
ATOM 851 N N . VAL A 1 106 ? -47.839 -12.542 88.621 1.00 95.06 106 VAL A N 1
ATOM 852 C CA . VAL A 1 106 ? -48.258 -11.453 87.730 1.00 95.06 106 VAL A CA 1
ATOM 853 C C . VAL A 1 106 ? -47.088 -10.517 87.450 1.00 95.06 106 VAL A C 1
ATOM 855 O O . VAL A 1 106 ? -46.888 -10.164 86.290 1.00 95.06 106 VAL A O 1
ATOM 858 N N . LYS A 1 107 ? -46.285 -10.165 88.462 1.00 94.75 107 LYS A N 1
ATOM 859 C CA . LYS A 1 107 ? -45.072 -9.357 88.263 1.00 94.75 107 LYS A CA 1
ATOM 860 C C . LYS A 1 107 ? -44.078 -10.048 87.334 1.00 94.75 107 LYS A C 1
ATOM 862 O O . LYS A 1 107 ? -43.660 -9.449 86.350 1.00 94.75 107 LYS A O 1
ATOM 867 N N . ASP A 1 108 ? -43.788 -11.326 87.569 1.00 94.75 108 ASP A N 1
ATOM 868 C CA . ASP A 1 108 ? -42.893 -12.112 86.712 1.00 94.75 108 ASP A CA 1
ATOM 869 C C . ASP A 1 108 ? -43.401 -12.194 85.265 1.00 94.75 108 ASP A C 1
ATOM 871 O O . ASP A 1 108 ? -42.622 -12.154 84.309 1.00 94.75 108 ASP A O 1
ATOM 875 N N . ALA A 1 109 ? -44.717 -12.338 85.082 1.00 93.94 109 ALA A N 1
ATOM 876 C CA . ALA A 1 109 ? -45.330 -12.361 83.759 1.00 93.94 109 ALA A CA 1
ATOM 877 C C . ALA A 1 109 ? -45.247 -10.993 83.066 1.00 93.94 109 ALA A C 1
ATOM 879 O O . ALA A 1 109 ? -44.970 -10.944 81.868 1.00 93.94 109 ALA A O 1
ATOM 880 N N . GLN A 1 110 ? -45.445 -9.898 83.806 1.00 93.69 110 GLN A N 1
ATOM 881 C CA . GLN A 1 110 ? -45.304 -8.532 83.299 1.00 93.69 110 GLN A CA 1
ATOM 882 C C . GLN A 1 110 ? -43.862 -8.231 82.882 1.00 93.69 110 GLN A C 1
ATOM 884 O O . GLN A 1 110 ? -43.650 -7.755 81.770 1.00 93.69 110 GLN A O 1
ATOM 889 N N . GLU A 1 111 ? -42.868 -8.588 83.699 1.00 95.50 111 GLU A N 1
ATOM 890 C CA . GLU A 1 111 ? -41.456 -8.402 83.342 1.00 95.50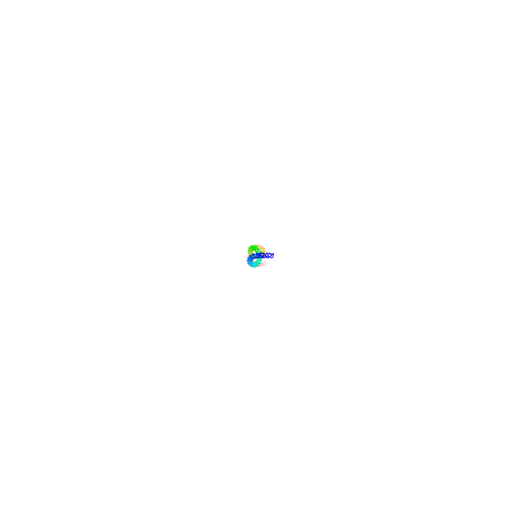 111 GLU A CA 1
ATOM 891 C C . GLU A 1 111 ? -41.068 -9.208 82.096 1.00 95.50 111 GLU A C 1
ATOM 893 O O . GLU A 1 111 ? -40.365 -8.713 81.211 1.00 95.50 111 GLU A O 1
ATOM 898 N N . LYS A 1 112 ? -41.547 -10.454 81.980 1.00 95.38 112 LYS A N 1
ATOM 899 C CA . LYS A 1 112 ? -41.319 -11.276 80.780 1.00 95.38 112 LYS A CA 1
ATOM 900 C C . LYS A 1 112 ? -41.990 -10.691 79.544 1.00 95.38 112 LYS A C 1
ATOM 902 O O . LYS A 1 112 ? -41.402 -10.757 78.465 1.00 95.38 112 LYS A O 1
ATOM 907 N N . LEU A 1 113 ? -43.196 -10.143 79.691 1.00 95.00 113 LEU A N 1
ATOM 908 C CA . LEU A 1 113 ? -43.910 -9.487 78.602 1.00 95.00 113 LEU A CA 1
ATOM 909 C C . LEU A 1 113 ? -43.136 -8.259 78.119 1.00 95.00 113 LEU A C 1
ATOM 911 O O . LEU A 1 113 ? -42.854 -8.164 76.931 1.00 95.00 113 LEU A O 1
ATOM 915 N N . GLU A 1 114 ? -42.699 -7.391 79.029 1.00 95.50 114 GLU A N 1
ATOM 916 C CA . GLU A 1 114 ? -41.955 -6.175 78.686 1.00 95.50 114 GLU A CA 1
ATOM 917 C C . GLU A 1 114 ? -40.611 -6.499 78.004 1.00 95.50 114 GLU A C 1
ATOM 919 O O . GLU A 1 114 ? -40.226 -5.875 77.013 1.00 95.50 114 GLU A O 1
ATOM 924 N N . GLN A 1 115 ? -39.912 -7.548 78.457 1.00 95.56 115 GLN A N 1
ATOM 925 C CA . GLN A 1 115 ? -38.704 -8.039 77.783 1.00 95.56 115 GLN A CA 1
ATOM 926 C C . GLN A 1 115 ? -38.986 -8.595 76.380 1.00 95.56 115 GLN A C 1
ATOM 928 O O . GLN A 1 115 ? -38.154 -8.437 75.481 1.00 95.56 115 GLN A O 1
ATOM 933 N N . ALA A 1 116 ? -40.115 -9.281 76.190 1.00 95.44 116 ALA A N 1
ATOM 934 C CA . ALA A 1 116 ? -40.512 -9.815 74.892 1.00 95.44 116 ALA A CA 1
ATOM 935 C C . ALA A 1 116 ? -40.916 -8.693 73.927 1.00 95.44 116 ALA A C 1
ATOM 937 O O . ALA A 1 116 ? -40.466 -8.701 72.783 1.00 95.44 116 ALA A O 1
ATOM 938 N N . GLU A 1 117 ? -41.682 -7.708 74.398 1.00 95.31 117 GLU A N 1
ATOM 939 C CA . GLU A 1 117 ? -42.065 -6.519 73.631 1.00 95.31 117 GLU A CA 1
ATOM 940 C C . GLU A 1 117 ? -40.833 -5.728 73.203 1.00 95.31 117 GLU A C 1
ATOM 942 O O . GLU A 1 117 ? -40.681 -5.439 72.020 1.00 95.31 117 GLU A O 1
ATOM 947 N N . LYS A 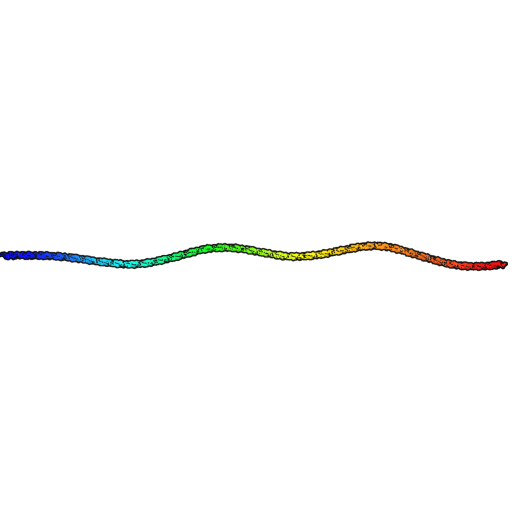1 118 ? -39.888 -5.482 74.119 1.00 96.62 118 LYS A N 1
ATOM 948 C CA . LYS A 1 118 ? -38.639 -4.790 73.788 1.00 96.62 118 LYS A CA 1
ATOM 949 C C . LYS A 1 118 ? -37.828 -5.525 72.715 1.00 96.62 118 LYS A C 1
ATOM 951 O O . LYS A 1 118 ? -37.347 -4.914 71.764 1.00 96.62 118 LYS A O 1
ATOM 956 N N . LYS A 1 119 ? -37.701 -6.852 72.828 1.00 96.25 119 LYS A N 1
ATOM 957 C CA . LYS A 1 119 ? -37.022 -7.666 71.804 1.00 96.25 119 LYS A CA 1
ATOM 958 C C . LYS A 1 119 ? -37.750 -7.631 70.462 1.00 96.25 119 LYS A C 1
ATOM 960 O O . LYS A 1 119 ? -37.088 -7.612 69.429 1.00 96.25 119 LYS A O 1
ATOM 965 N N . ALA A 1 120 ? -39.082 -7.641 70.472 1.00 95.38 120 ALA A N 1
ATOM 966 C CA . ALA A 1 120 ? -39.875 -7.528 69.255 1.00 95.38 120 ALA A CA 1
ATOM 967 C C . ALA A 1 120 ? -39.658 -6.164 68.588 1.00 95.38 120 ALA A C 1
ATOM 969 O O . ALA A 1 120 ? -39.373 -6.125 67.395 1.00 95.38 120 ALA A O 1
ATOM 970 N N . THR A 1 121 ? -39.679 -5.067 69.353 1.00 96.00 121 THR A N 1
ATOM 971 C CA . THR A 1 121 ? -39.431 -3.722 68.815 1.00 96.00 121 THR A CA 1
ATOM 972 C C . THR A 1 121 ? -38.014 -3.558 68.269 1.00 96.00 121 THR A C 1
ATOM 974 O O . THR A 1 121 ? -37.840 -2.957 67.210 1.00 96.00 121 THR A O 1
ATOM 977 N N . ASP A 1 122 ? -37.006 -4.124 68.942 1.00 96.25 122 ASP A N 1
ATOM 978 C CA . ASP A 1 122 ? -35.618 -4.091 68.463 1.00 96.25 122 ASP A CA 1
ATOM 979 C C . ASP A 1 122 ? -35.485 -4.874 67.140 1.00 96.25 122 ASP A C 1
ATOM 981 O O . ASP A 1 122 ? -34.904 -4.381 66.173 1.00 96.25 122 ASP A O 1
ATOM 985 N N . ALA A 1 123 ? -36.104 -6.057 67.048 1.00 95.31 123 ALA A N 1
ATOM 986 C CA . ALA A 1 123 ? -36.107 -6.860 65.826 1.00 95.31 123 ALA A CA 1
ATOM 987 C C . ALA A 1 123 ? -36.869 -6.185 64.670 1.00 95.31 123 ALA A C 1
ATOM 989 O O . ALA A 1 123 ? -36.416 -6.228 63.527 1.00 95.31 123 ALA A O 1
ATOM 990 N N . GLU A 1 124 ? -38.007 -5.541 64.940 1.00 95.69 124 GLU A N 1
ATOM 991 C CA . GLU A 1 124 ? -38.752 -4.770 63.936 1.00 95.69 124 GLU A CA 1
ATOM 992 C C . GLU A 1 124 ? -37.933 -3.583 63.410 1.00 95.69 124 GLU A C 1
ATOM 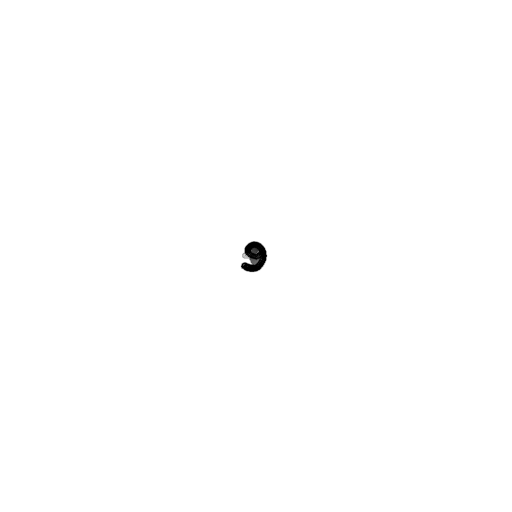994 O O . GLU A 1 124 ? -37.928 -3.321 62.202 1.00 95.69 124 GLU A O 1
ATOM 999 N N . ALA A 1 125 ? -37.187 -2.901 64.285 1.00 96.50 125 ALA A N 1
ATOM 1000 C CA . ALA A 1 125 ? -36.284 -1.824 63.892 1.00 96.50 125 ALA A CA 1
ATOM 1001 C C . ALA A 1 125 ? -35.138 -2.331 62.997 1.00 96.50 125 ALA A C 1
ATOM 1003 O O . ALA A 1 125 ? -34.839 -1.715 61.966 1.00 96.50 125 ALA A O 1
ATOM 1004 N N . ASP A 1 126 ? -34.545 -3.478 63.333 1.00 96.81 126 ASP A N 1
ATOM 1005 C CA . ASP A 1 126 ? -33.505 -4.117 62.522 1.00 96.81 126 ASP A CA 1
ATOM 1006 C C . ASP A 1 126 ? -34.034 -4.547 61.149 1.00 96.81 126 ASP A C 1
ATOM 1008 O O . ASP A 1 126 ? -33.401 -4.272 60.126 1.00 96.81 126 ASP A O 1
ATOM 1012 N N . VAL A 1 127 ? -35.225 -5.152 61.091 1.00 97.06 127 VAL A N 1
ATOM 1013 C CA . VAL A 1 127 ? -35.879 -5.530 59.827 1.00 97.06 127 VAL A CA 1
ATOM 1014 C C . VAL A 1 127 ? -36.154 -4.298 58.964 1.00 97.06 127 VAL A C 1
ATOM 1016 O O . VAL A 1 127 ? -35.887 -4.316 57.761 1.00 97.06 127 VAL A O 1
ATOM 1019 N N . ALA A 1 128 ? -36.630 -3.198 59.554 1.00 96.75 128 ALA A N 1
ATOM 1020 C CA . ALA A 1 128 ? -36.848 -1.949 58.828 1.00 96.75 128 ALA A CA 1
ATOM 1021 C C . ALA A 1 128 ? -35.537 -1.370 58.259 1.00 96.75 128 ALA A C 1
ATOM 1023 O O . ALA A 1 128 ? -35.505 -0.901 57.116 1.00 96.75 128 ALA A O 1
ATOM 1024 N N . SER A 1 129 ? -34.447 -1.434 59.028 1.00 97.56 129 SER A N 1
ATOM 1025 C CA . SER A 1 129 ? -33.112 -1.008 58.595 1.00 97.56 129 SER A CA 1
ATOM 1026 C C . SER A 1 129 ? -32.571 -1.875 57.452 1.00 97.56 129 SER A C 1
ATOM 1028 O O . SER A 1 129 ? -32.118 -1.356 56.428 1.00 97.56 129 SER A O 1
ATOM 1030 N N . LEU A 1 130 ? -32.682 -3.200 57.580 1.00 97.44 130 LEU A N 1
ATOM 1031 C CA . LEU A 1 130 ? -32.260 -4.150 56.551 1.00 97.44 130 LEU A CA 1
ATOM 1032 C C . LEU A 1 130 ? -33.057 -3.980 55.258 1.00 97.44 130 LEU A C 1
ATOM 1034 O O . LEU A 1 130 ? -32.454 -3.967 54.190 1.00 97.44 130 LEU A O 1
ATOM 1038 N N . ASN A 1 131 ? -34.371 -3.760 55.334 1.00 96.56 131 ASN A N 1
ATOM 1039 C CA . ASN A 1 131 ? -35.195 -3.500 54.152 1.00 96.56 131 ASN A CA 1
ATOM 1040 C C . ASN A 1 131 ? -34.769 -2.226 53.411 1.00 96.56 131 ASN A C 1
ATOM 1042 O O . ASN A 1 131 ? -34.676 -2.235 52.185 1.00 96.56 131 ASN A O 1
ATOM 1046 N N . ARG A 1 132 ? -34.429 -1.147 54.131 1.00 96.88 132 ARG A N 1
ATOM 1047 C CA . ARG A 1 132 ? -33.854 0.054 53.496 1.00 96.88 132 ARG A CA 1
ATOM 1048 C C . ARG A 1 132 ? -32.513 -0.241 52.833 1.00 96.88 132 ARG A C 1
ATOM 1050 O O . ARG A 1 132 ? -32.244 0.254 51.745 1.00 96.88 132 ARG A O 1
ATOM 1057 N N . ARG A 1 133 ? -31.667 -1.047 53.479 1.00 97.75 133 ARG A N 1
ATOM 1058 C CA . ARG A 1 133 ? -30.370 -1.439 52.919 1.00 97.75 133 ARG A CA 1
ATOM 1059 C C . ARG A 1 133 ? -30.524 -2.298 51.663 1.00 97.75 133 ARG A C 1
ATOM 1061 O O . ARG A 1 133 ? -29.755 -2.101 50.731 1.00 97.75 133 ARG A O 1
ATOM 1068 N N . ILE A 1 134 ? -31.500 -3.206 51.628 1.00 97.75 134 ILE A N 1
ATOM 1069 C CA . ILE A 1 134 ? -31.811 -4.024 50.449 1.00 97.75 134 ILE A CA 1
ATOM 1070 C C . ILE A 1 134 ? -32.175 -3.122 49.267 1.00 97.75 134 ILE A C 1
ATOM 1072 O O . ILE A 1 134 ? -31.527 -3.226 48.234 1.00 97.75 134 ILE A O 1
ATOM 1076 N N . GLN A 1 135 ? -33.095 -2.169 49.452 1.00 97.31 135 GLN A N 1
ATOM 1077 C CA . GLN A 1 135 ? -33.497 -1.237 48.388 1.00 97.31 135 GLN A CA 1
ATOM 1078 C C . GLN A 1 135 ? -32.317 -0.433 47.828 1.00 97.31 135 GLN A C 1
ATOM 1080 O O . GLN A 1 135 ? -32.173 -0.299 46.618 1.00 97.31 135 GLN A O 1
ATOM 1085 N N . LEU A 1 136 ? -31.435 0.072 48.698 1.00 97.88 136 LEU A N 1
ATOM 1086 C CA . LEU A 1 136 ? -30.249 0.811 48.254 1.00 97.88 136 LEU A CA 1
ATOM 1087 C C . LEU A 1 136 ? -29.290 -0.065 47.438 1.00 97.88 136 LEU A C 1
ATOM 1089 O O . LEU A 1 136 ? -28.748 0.392 46.437 1.00 97.88 136 LEU A O 1
ATOM 1093 N N . VAL A 1 137 ? -29.087 -1.318 47.854 1.00 97.75 137 VAL A N 1
ATOM 1094 C CA . VAL A 1 137 ? -28.227 -2.263 47.128 1.00 97.75 137 VAL A CA 1
ATOM 1095 C C . VAL A 1 137 ? -28.852 -2.666 45.791 1.00 97.75 137 VAL A C 1
ATOM 1097 O O . VAL A 1 137 ? -28.127 -2.802 44.809 1.00 97.75 137 VAL A O 1
ATOM 1100 N N . GLU A 1 138 ? -30.173 -2.829 45.729 1.00 97.62 138 GLU A N 1
ATOM 1101 C CA . GLU A 1 138 ? -30.901 -3.092 44.482 1.00 97.62 138 GLU A CA 1
ATOM 1102 C C . GLU A 1 138 ? -30.760 -1.921 43.501 1.00 97.62 138 GLU A C 1
ATOM 1104 O O . GLU A 1 138 ? -30.366 -2.130 42.356 1.00 97.62 138 GLU A O 1
ATOM 1109 N N . GLU A 1 139 ? -30.941 -0.677 43.956 1.00 97.31 139 GLU A N 1
ATOM 1110 C CA . GLU A 1 139 ? -30.727 0.503 43.108 1.00 97.31 139 GLU A CA 1
ATOM 1111 C C . GLU A 1 139 ? -29.272 0.636 42.625 1.00 97.31 139 GLU A C 1
ATOM 1113 O O . GLU A 1 139 ? -29.015 1.046 41.488 1.00 97.31 139 GLU A O 1
ATOM 1118 N N . GLU A 1 140 ? -28.291 0.326 43.478 1.00 97.69 140 GLU A N 1
ATOM 1119 C CA . GLU A 1 140 ? -26.880 0.312 43.081 1.00 97.69 140 GLU A CA 1
ATOM 1120 C C . GLU A 1 140 ? -26.589 -0.776 42.043 1.00 97.69 140 GLU A C 1
ATOM 1122 O O . GLU A 1 140 ? -25.831 -0.530 41.097 1.00 97.69 140 GLU A O 1
ATOM 1127 N N . LEU A 1 141 ? -27.205 -1.952 42.191 1.00 97.75 141 LEU A N 1
ATOM 1128 C CA . LEU A 1 141 ? -27.089 -3.054 41.245 1.00 97.75 141 LEU A CA 1
ATOM 1129 C C . LEU A 1 141 ? -27.683 -2.677 39.884 1.00 97.75 141 LEU A C 1
ATOM 1131 O O . LEU A 1 141 ? -27.003 -2.860 38.874 1.00 97.75 141 LEU A O 1
ATOM 1135 N N . ASP A 1 142 ? -28.878 -2.087 39.852 1.00 97.88 142 ASP A N 1
ATOM 1136 C CA . ASP A 1 142 ? -29.528 -1.641 38.614 1.00 97.88 142 ASP A CA 1
ATOM 1137 C C . ASP A 1 142 ? -28.666 -0.600 37.884 1.00 97.88 142 ASP A C 1
ATOM 1139 O O . ASP A 1 142 ? -28.372 -0.730 36.692 1.00 97.88 142 ASP A O 1
ATOM 1143 N N . ARG A 1 143 ? -28.131 0.389 38.615 1.00 97.75 143 ARG A N 1
ATOM 1144 C CA . ARG A 1 143 ? -27.205 1.386 38.044 1.00 97.75 143 ARG A CA 1
ATOM 1145 C C . ARG A 1 143 ? -25.918 0.756 37.517 1.00 97.75 143 ARG A C 1
ATOM 1147 O O . ARG A 1 143 ? -25.371 1.216 36.511 1.00 97.75 143 ARG A O 1
ATOM 1154 N N . ALA A 1 144 ? -25.384 -0.255 38.201 1.00 97.62 144 ALA A N 1
ATOM 1155 C CA . ALA A 1 144 ? -24.197 -0.971 37.744 1.00 97.62 144 ALA A CA 1
ATOM 1156 C C . ALA A 1 144 ? -24.487 -1.784 36.472 1.00 97.62 144 ALA A C 1
ATOM 1158 O O . ALA A 1 144 ? -23.663 -1.785 35.555 1.00 97.62 144 ALA A O 1
ATOM 1159 N N . GLN A 1 145 ? -25.660 -2.412 36.385 1.00 97.62 145 GLN A N 1
ATOM 1160 C CA . GLN A 1 145 ? -26.102 -3.162 35.211 1.00 97.62 145 GLN A CA 1
ATOM 1161 C C . GLN A 1 145 ? -26.306 -2.258 33.990 1.00 97.62 145 GLN A C 1
ATOM 1163 O O . GLN A 1 145 ? -25.807 -2.585 32.915 1.00 97.62 145 GLN A O 1
ATOM 1168 N N . GLU A 1 146 ? -26.937 -1.091 34.141 1.00 97.62 146 GLU A N 1
ATOM 1169 C CA . GLU A 1 146 ? -27.088 -0.124 33.041 1.00 97.62 146 GLU A CA 1
ATOM 1170 C C . GLU A 1 146 ? -25.733 0.378 32.517 1.00 97.62 146 GLU A C 1
ATOM 1172 O O . GLU A 1 146 ? -25.498 0.471 31.304 1.00 97.62 146 GLU A O 1
ATOM 1177 N N . ARG A 1 147 ? -24.799 0.667 33.434 1.00 97.62 147 ARG A N 1
ATOM 1178 C CA . ARG A 1 147 ? -23.428 1.058 33.074 1.00 97.62 147 ARG A CA 1
ATOM 1179 C C . ARG A 1 147 ? -22.704 -0.058 32.334 1.00 97.62 147 ARG A C 1
ATOM 1181 O O . ARG A 1 147 ? -22.035 0.221 31.340 1.00 97.62 147 ARG A O 1
ATOM 1188 N N . LEU A 1 148 ? -22.845 -1.299 32.798 1.00 97.50 148 LEU A N 1
ATOM 1189 C CA . LEU A 1 148 ? -22.253 -2.465 32.152 1.00 97.50 148 LEU A CA 1
ATOM 1190 C C . LEU A 1 148 ? -22.826 -2.668 30.746 1.00 97.50 148 LEU A C 1
ATOM 1192 O O . LEU A 1 148 ? -22.054 -2.838 29.809 1.00 97.50 148 LEU A O 1
ATOM 1196 N N . ALA A 1 149 ? -24.146 -2.583 30.580 1.00 98.06 149 ALA A N 1
ATOM 1197 C CA . ALA A 1 149 ? -24.799 -2.706 29.278 1.00 98.06 149 ALA A CA 1
ATOM 1198 C C . ALA A 1 149 ? -24.273 -1.660 28.282 1.00 98.06 149 ALA A C 1
ATOM 1200 O O . ALA A 1 149 ? -23.890 -1.994 27.162 1.00 98.06 149 ALA A O 1
ATOM 1201 N N . THR A 1 150 ? -24.152 -0.406 28.724 1.00 97.94 150 THR A N 1
ATOM 1202 C CA . THR A 1 150 ? -23.596 0.676 27.899 1.00 97.94 150 THR A CA 1
ATOM 1203 C C . THR A 1 150 ? -22.123 0.437 27.550 1.00 97.94 150 THR A C 1
ATOM 1205 O O . THR A 1 150 ? -21.690 0.726 26.434 1.00 97.94 150 THR A O 1
ATOM 1208 N N . ALA A 1 151 ? -21.325 -0.072 28.494 1.00 97.88 151 ALA A N 1
ATOM 1209 C CA . ALA A 1 151 ? -19.917 -0.383 28.257 1.00 97.88 151 ALA A CA 1
ATOM 1210 C C . ALA A 1 151 ? -19.744 -1.536 27.256 1.00 97.88 151 ALA A C 1
ATOM 1212 O O . ALA A 1 151 ? -18.889 -1.445 26.378 1.00 97.88 151 ALA A O 1
ATOM 1213 N N . LEU A 1 152 ? -20.580 -2.574 27.349 1.00 97.75 152 LEU A N 1
ATOM 1214 C CA . LEU A 1 152 ? -20.589 -3.695 26.410 1.00 97.75 152 LEU A CA 1
ATOM 1215 C C . LEU A 1 152 ? -20.989 -3.253 25.001 1.00 97.75 152 LEU A C 1
ATOM 1217 O O . LEU A 1 152 ? -20.315 -3.622 24.047 1.00 97.75 152 LEU A O 1
ATOM 1221 N N . GLN A 1 153 ? -22.011 -2.403 24.867 1.00 98.06 153 GLN A N 1
ATOM 1222 C CA . GLN A 1 153 ? -22.392 -1.862 23.560 1.00 98.06 153 GLN A CA 1
ATOM 1223 C C . GLN A 1 153 ? -21.241 -1.068 22.919 1.00 98.06 153 GLN A C 1
ATOM 1225 O O . GLN A 1 153 ? -20.929 -1.259 21.747 1.00 98.06 153 GLN A O 1
ATOM 1230 N N . LYS A 1 154 ? -20.563 -0.209 23.694 1.00 98.06 154 LYS A N 1
ATOM 1231 C CA . LYS A 1 154 ? -19.400 0.548 23.201 1.00 98.06 154 LYS A CA 1
ATOM 1232 C C . LYS A 1 154 ? -18.231 -0.351 22.811 1.00 98.06 154 LYS A C 1
ATOM 1234 O O . LYS A 1 154 ? -17.519 -0.030 21.864 1.00 98.06 154 LYS A O 1
ATOM 1239 N N . LEU A 1 155 ? -18.014 -1.440 23.548 1.00 97.62 155 LEU A N 1
ATOM 1240 C CA . LEU A 1 155 ? -16.990 -2.424 23.213 1.00 97.62 155 LEU A CA 1
ATOM 1241 C C . LEU A 1 155 ? -17.304 -3.092 21.871 1.00 97.62 155 LEU A C 1
ATOM 1243 O O . LEU A 1 155 ? -16.430 -3.144 21.018 1.00 97.62 155 LEU A O 1
ATOM 1247 N N . GLU A 1 156 ? -18.550 -3.515 21.653 1.00 97.69 156 GLU A N 1
ATOM 1248 C CA . GLU A 1 156 ? -18.970 -4.139 20.393 1.00 97.69 156 GLU A CA 1
ATOM 1249 C C . GLU A 1 156 ? -18.830 -3.181 19.194 1.00 97.69 156 GLU A C 1
ATOM 1251 O O . GLU A 1 156 ? -18.384 -3.574 18.115 1.00 97.69 156 GLU A O 1
ATOM 1256 N N . GLU A 1 157 ? -19.175 -1.902 19.370 1.00 97.38 157 GLU A N 1
ATOM 1257 C CA . GLU A 1 157 ? -18.972 -0.871 18.344 1.00 97.38 157 GLU A CA 1
ATOM 1258 C C . GLU A 1 157 ? -17.479 -0.654 18.039 1.00 97.38 157 GLU A C 1
ATOM 1260 O O . GLU A 1 157 ? -17.097 -0.524 16.873 1.00 97.38 157 GLU A O 1
ATOM 1265 N N . ALA A 1 158 ? -16.625 -0.657 19.067 1.00 97.44 158 ALA A N 1
ATOM 1266 C CA . ALA A 1 158 ? -15.178 -0.540 18.904 1.00 97.44 158 ALA A CA 1
ATOM 1267 C C . ALA A 1 158 ? -14.561 -1.774 18.224 1.00 97.44 158 ALA A C 1
ATOM 1269 O O . ALA A 1 158 ? -13.685 -1.613 17.376 1.00 97.44 158 ALA A O 1
ATOM 1270 N N . GLU A 1 159 ? -15.029 -2.983 18.546 1.00 96.94 159 GLU A N 1
ATOM 1271 C CA . GLU A 1 159 ? -14.612 -4.228 17.886 1.00 96.94 159 GLU A CA 1
ATOM 1272 C C . GLU A 1 159 ? -14.978 -4.212 16.400 1.00 96.94 159 GLU A C 1
ATOM 1274 O O . GLU A 1 159 ? -14.119 -4.447 15.553 1.00 96.94 159 GLU A O 1
ATOM 1279 N N . LYS A 1 160 ? -16.212 -3.821 16.056 1.00 97.50 160 LYS A N 1
ATOM 1280 C CA . LYS A 1 160 ? -16.630 -3.667 14.652 1.00 97.50 160 LYS A CA 1
ATOM 1281 C C . LYS A 1 160 ? -15.762 -2.658 13.898 1.00 97.50 160 LYS A C 1
ATOM 1283 O O . LYS A 1 160 ? -15.338 -2.934 12.777 1.00 97.50 160 LYS A O 1
ATOM 1288 N N . ALA A 1 161 ? -15.464 -1.511 14.508 1.00 97.00 161 ALA A N 1
ATOM 1289 C CA . ALA A 1 161 ? -14.588 -0.508 13.905 1.00 97.00 161 ALA A CA 1
ATOM 1290 C C . ALA A 1 161 ? -13.143 -1.018 13.732 1.00 97.00 161 ALA A C 1
ATOM 1292 O O . ALA A 1 161 ? -12.496 -0.715 12.727 1.00 97.00 161 ALA A O 1
ATOM 1293 N N . ALA A 1 162 ? -12.636 -1.806 14.685 1.00 97.38 162 ALA A N 1
ATOM 1294 C CA . ALA A 1 162 ? -11.320 -2.430 14.596 1.00 97.38 162 ALA A CA 1
ATOM 1295 C C . ALA A 1 162 ? -11.258 -3.467 13.461 1.00 97.38 162 ALA A C 1
ATOM 1297 O O . ALA A 1 162 ? -10.333 -3.407 12.650 1.00 97.38 162 ALA A O 1
ATOM 1298 N N . ASP A 1 163 ? -12.268 -4.331 13.334 1.00 97.31 163 ASP A N 1
ATOM 1299 C CA . ASP A 1 163 ? -12.379 -5.320 12.254 1.00 97.31 163 ASP A CA 1
ATOM 1300 C C . ASP A 1 163 ? -12.430 -4.655 10.867 1.00 97.31 163 ASP A C 1
ATOM 1302 O O . ASP A 1 163 ? -11.793 -5.108 9.910 1.00 97.31 163 ASP A O 1
ATOM 1306 N N . GLU A 1 164 ? -13.188 -3.563 10.727 1.00 96.44 164 GLU A N 1
ATOM 1307 C CA . GLU A 1 164 ? -13.246 -2.784 9.486 1.00 96.44 164 GLU A CA 1
ATOM 1308 C C . GLU A 1 164 ? -11.901 -2.124 9.161 1.00 96.44 164 GLU A C 1
ATOM 1310 O O . GLU A 1 164 ? -11.463 -2.149 8.006 1.00 96.44 164 GLU A O 1
ATOM 1315 N N . SER A 1 165 ? -11.216 -1.591 10.176 1.00 96.25 165 SER A N 1
ATOM 1316 C CA . SER A 1 165 ? -9.874 -1.022 10.038 1.00 96.25 165 SER A CA 1
ATOM 1317 C C . SER A 1 165 ? -8.850 -2.079 9.611 1.00 96.25 165 SER A C 1
ATOM 1319 O O . SER A 1 165 ? -8.067 -1.837 8.692 1.00 96.25 165 SER A O 1
ATOM 1321 N N . GLU A 1 166 ? -8.887 -3.280 10.195 1.00 96.94 166 GLU A N 1
ATOM 1322 C CA . GLU A 1 166 ? -8.001 -4.389 9.823 1.00 96.94 166 GLU A CA 1
ATOM 1323 C C . GLU A 1 166 ? -8.238 -4.832 8.372 1.00 96.94 166 GLU A C 1
ATOM 1325 O O . GLU A 1 166 ? -7.290 -5.012 7.599 1.00 96.94 166 GLU A O 1
ATOM 1330 N N . ARG A 1 167 ? -9.505 -4.929 7.947 1.00 96.75 167 ARG A N 1
ATOM 1331 C CA . ARG A 1 167 ? -9.848 -5.196 6.540 1.00 96.75 167 ARG A CA 1
ATOM 1332 C C . ARG A 1 167 ? -9.312 -4.105 5.617 1.00 96.75 167 ARG A C 1
ATOM 1334 O O . ARG A 1 167 ? -8.745 -4.426 4.572 1.00 96.75 167 ARG A O 1
ATOM 1341 N N . GLY A 1 168 ? -9.466 -2.837 6.000 1.00 96.06 168 GLY A N 1
ATOM 1342 C CA . GLY A 1 168 ? -8.921 -1.695 5.266 1.00 96.06 168 GLY A CA 1
ATOM 1343 C C . GLY A 1 168 ? -7.400 -1.771 5.129 1.00 96.06 168 GLY A C 1
ATOM 1344 O O . GLY A 1 168 ? -6.875 -1.655 4.020 1.00 96.06 168 GLY A O 1
ATOM 1345 N N . MET A 1 169 ? -6.702 -2.059 6.229 1.00 95.75 169 MET A N 1
ATOM 1346 C CA . MET A 1 169 ? -5.251 -2.239 6.259 1.00 95.75 169 MET A CA 1
ATOM 1347 C C . MET A 1 169 ? -4.809 -3.352 5.307 1.00 95.75 169 MET A C 1
ATOM 1349 O O . MET A 1 169 ? -3.930 -3.132 4.478 1.00 95.75 169 MET A O 1
ATOM 1353 N N . LYS A 1 170 ? -5.477 -4.509 5.341 1.00 97.12 170 LYS A N 1
ATOM 1354 C CA . LYS A 1 170 ? -5.150 -5.651 4.478 1.00 97.12 170 LYS A CA 1
ATOM 1355 C C . LYS A 1 170 ? -5.345 -5.348 2.992 1.00 97.12 170 LYS A C 1
ATOM 1357 O O . LYS A 1 170 ? -4.591 -5.835 2.151 1.00 97.12 170 LYS A O 1
ATOM 1362 N N . VAL A 1 171 ? -6.351 -4.552 2.627 1.00 97.50 171 VAL A N 1
ATOM 1363 C CA . VAL A 1 171 ? -6.543 -4.114 1.232 1.00 97.50 171 VAL A CA 1
ATOM 1364 C C . VAL A 1 171 ? -5.418 -3.175 0.794 1.00 97.50 171 VAL A C 1
ATOM 1366 O O . VAL A 1 171 ? -4.912 -3.319 -0.320 1.00 97.50 171 VAL A O 1
ATOM 1369 N N . ILE A 1 172 ? -5.015 -2.239 1.658 1.00 96.19 172 ILE A N 1
ATOM 1370 C CA . ILE A 1 172 ? -3.913 -1.308 1.384 1.00 96.19 172 ILE A CA 1
ATOM 1371 C C . ILE A 1 172 ? -2.590 -2.065 1.250 1.00 96.19 172 ILE A C 1
ATOM 1373 O O . ILE A 1 172 ? -1.865 -1.827 0.292 1.00 96.19 172 ILE A O 1
ATOM 1377 N N . GLU A 1 173 ? -2.315 -3.013 2.143 1.00 95.75 173 GLU A N 1
ATOM 1378 C CA . GLU A 1 173 ? -1.128 -3.870 2.099 1.00 95.75 173 GLU A CA 1
ATOM 1379 C C . GLU A 1 173 ? -1.060 -4.662 0.786 1.00 95.75 173 GLU A C 1
ATOM 1381 O O . GLU A 1 173 ? -0.071 -4.584 0.064 1.00 95.75 173 GLU A O 1
ATOM 1386 N N . ASN A 1 174 ? -2.153 -5.327 0.395 1.00 96.56 174 ASN A N 1
ATOM 1387 C CA . ASN A 1 174 ? -2.211 -6.046 -0.882 1.00 96.56 174 ASN A CA 1
ATOM 1388 C C . ASN A 1 174 ? -2.018 -5.127 -2.099 1.00 96.56 174 ASN A C 1
ATOM 1390 O O . ASN A 1 174 ? -1.487 -5.561 -3.121 1.00 96.56 174 ASN A O 1
ATOM 1394 N N . ARG A 1 175 ? -2.490 -3.875 -2.033 1.00 97.50 175 ARG A N 1
ATOM 1395 C CA . ARG A 1 175 ? -2.261 -2.893 -3.100 1.00 97.50 175 ARG A CA 1
ATOM 1396 C C . ARG A 1 175 ? -0.793 -2.471 -3.134 1.00 97.50 175 ARG A C 1
ATOM 1398 O O . ARG A 1 175 ? -0.219 -2.470 -4.215 1.00 97.50 175 ARG A O 1
ATOM 1405 N N . ALA A 1 176 ? -0.197 -2.190 -1.977 1.00 96.81 176 ALA A N 1
ATOM 1406 C CA . ALA A 1 176 ? 1.208 -1.819 -1.860 1.00 96.81 176 ALA A CA 1
ATOM 1407 C C . ALA A 1 176 ? 2.133 -2.917 -2.407 1.00 96.81 176 ALA A C 1
ATOM 1409 O O . ALA A 1 176 ? 2.984 -2.610 -3.231 1.00 96.81 176 ALA A O 1
ATOM 1410 N N . MET A 1 177 ? 1.897 -4.189 -2.057 1.00 97.12 177 MET A N 1
ATOM 1411 C CA . MET A 1 177 ? 2.682 -5.316 -2.587 1.00 97.12 177 MET A CA 1
ATOM 1412 C C . MET A 1 177 ? 2.605 -5.408 -4.117 1.00 97.12 177 MET A C 1
ATOM 1414 O O . MET A 1 177 ? 3.620 -5.571 -4.782 1.00 97.12 177 MET A O 1
ATOM 1418 N N . LYS A 1 178 ? 1.410 -5.249 -4.701 1.00 97.19 178 LYS A N 1
ATOM 1419 C CA . LYS A 1 178 ? 1.244 -5.268 -6.166 1.00 97.19 178 LYS A CA 1
ATOM 1420 C C . LYS A 1 178 ? 1.918 -4.084 -6.853 1.00 97.19 178 LYS A C 1
ATOM 1422 O O . LYS A 1 178 ? 2.432 -4.231 -7.961 1.00 97.19 178 LYS A O 1
ATOM 1427 N N . ASP A 1 179 ? 1.861 -2.909 -6.235 1.00 96.56 179 ASP A N 1
ATOM 1428 C CA . ASP A 1 179 ? 2.513 -1.712 -6.761 1.00 96.56 179 ASP A CA 1
ATOM 1429 C C . ASP A 1 179 ? 4.044 -1.851 -6.690 1.00 96.56 179 ASP A C 1
ATOM 1431 O O . ASP A 1 179 ? 4.727 -1.455 -7.634 1.00 96.56 179 ASP A O 1
ATOM 1435 N N . GLU A 1 180 ? 4.573 -2.478 -5.636 1.00 97.06 180 GLU A N 1
ATOM 1436 C CA . GLU A 1 180 ? 5.996 -2.799 -5.473 1.00 97.06 180 GLU A CA 1
ATOM 1437 C C . GLU A 1 180 ? 6.475 -3.821 -6.517 1.00 97.06 180 GLU A C 1
ATOM 1439 O O . GLU A 1 180 ? 7.399 -3.523 -7.272 1.00 97.06 180 GLU A O 1
ATOM 1444 N N . GLU A 1 181 ? 5.772 -4.948 -6.689 1.00 96.88 181 GLU A N 1
ATOM 1445 C CA . GLU A 1 181 ? 6.065 -5.941 -7.742 1.00 96.88 181 GLU A CA 1
ATOM 1446 C C . GLU A 1 181 ? 6.075 -5.310 -9.147 1.00 96.88 181 GLU A C 1
ATOM 1448 O O . GLU A 1 181 ? 6.928 -5.601 -9.993 1.00 96.88 181 GLU A O 1
ATOM 1453 N N . LYS A 1 182 ? 5.121 -4.411 -9.419 1.00 97.69 182 LYS A N 1
ATOM 1454 C CA . LYS A 1 182 ? 5.054 -3.696 -10.696 1.00 97.69 182 LYS A CA 1
ATOM 1455 C C . LYS A 1 182 ? 6.222 -2.726 -10.863 1.00 97.69 182 LYS A C 1
ATOM 1457 O O . LYS A 1 182 ? 6.740 -2.602 -11.974 1.00 97.69 182 LYS A O 1
ATOM 1462 N N . MET A 1 183 ? 6.617 -2.036 -9.795 1.00 96.31 183 MET A N 1
ATOM 1463 C CA . MET A 1 183 ? 7.749 -1.112 -9.806 1.00 96.31 183 MET A CA 1
ATOM 1464 C C . MET A 1 183 ? 9.056 -1.855 -10.091 1.00 96.31 183 MET A C 1
ATOM 1466 O O . MET A 1 183 ? 9.808 -1.424 -10.963 1.00 96.31 183 MET A O 1
ATOM 1470 N N . GLU A 1 184 ? 9.283 -3.002 -9.449 1.00 97.00 184 GLU A N 1
ATOM 1471 C CA . GLU A 1 184 ? 10.458 -3.847 -9.690 1.00 97.00 184 GLU A CA 1
ATOM 1472 C C . GLU A 1 184 ? 10.529 -4.330 -11.146 1.00 97.00 184 GLU A C 1
ATOM 1474 O O . GLU A 1 184 ? 11.580 -4.246 -11.790 1.00 97.00 184 GLU A O 1
ATOM 1479 N N . LEU A 1 185 ? 9.399 -4.775 -11.710 1.00 97.38 185 LEU A N 1
ATOM 1480 C CA . LEU A 1 185 ? 9.330 -5.184 -13.114 1.00 97.38 185 LEU A CA 1
ATOM 1481 C C . LEU A 1 185 ? 9.664 -4.023 -14.062 1.00 97.38 185 LEU A C 1
ATOM 1483 O O . LEU A 1 185 ? 10.425 -4.195 -15.016 1.00 97.38 185 LEU A O 1
ATOM 1487 N N . GLN A 1 186 ? 9.107 -2.838 -13.802 1.00 96.81 186 GLN A N 1
ATOM 1488 C CA . GLN A 1 186 ? 9.388 -1.642 -14.596 1.00 96.81 186 GLN A CA 1
ATOM 1489 C C . GLN A 1 186 ? 10.851 -1.200 -14.469 1.00 96.81 186 GLN A C 1
ATOM 1491 O O . GLN A 1 186 ? 11.437 -0.754 -15.455 1.00 96.81 186 GLN A O 1
ATOM 1496 N N . GLU A 1 187 ? 11.465 -1.348 -13.295 1.00 97.38 187 GLU A N 1
ATOM 1497 C CA . GLU A 1 187 ? 12.878 -1.032 -13.091 1.00 97.38 187 GLU A CA 1
ATOM 1498 C C . GLU A 1 187 ? 13.791 -1.982 -13.878 1.00 97.38 187 GLU A C 1
ATOM 1500 O O . GLU A 1 187 ? 14.748 -1.529 -14.514 1.00 97.38 187 GLU A O 1
ATOM 1505 N N . MET A 1 188 ? 13.482 -3.283 -13.897 1.00 97.44 188 MET A N 1
ATOM 1506 C CA . MET A 1 188 ? 14.205 -4.253 -14.727 1.00 97.44 188 MET A CA 1
ATOM 1507 C C . MET A 1 188 ? 14.084 -3.922 -16.217 1.00 97.44 188 MET A C 1
ATOM 1509 O O . MET A 1 188 ? 15.103 -3.805 -16.897 1.00 97.44 188 MET A O 1
ATOM 1513 N N . GLN A 1 189 ? 12.867 -3.667 -16.710 1.00 97.12 189 GLN A N 1
ATOM 1514 C CA . GLN A 1 189 ? 12.643 -3.266 -18.105 1.00 97.12 189 GLN A CA 1
ATOM 1515 C C . GLN A 1 189 ? 13.389 -1.975 -18.464 1.00 97.12 189 GLN A C 1
ATOM 1517 O O . GLN A 1 189 ? 13.951 -1.858 -19.553 1.00 97.12 189 GLN A O 1
ATOM 1522 N N . LEU A 1 190 ? 13.436 -1.004 -17.548 1.00 97.06 190 LEU A N 1
ATOM 1523 C CA . LEU A 1 190 ? 14.183 0.234 -17.747 1.00 97.06 190 LEU A CA 1
ATOM 1524 C C . LEU A 1 190 ? 15.694 -0.020 -17.834 1.00 97.06 190 LEU A C 1
ATOM 1526 O O . LEU A 1 190 ? 16.362 0.595 -18.666 1.00 97.06 190 LEU A O 1
ATOM 1530 N N . LYS A 1 191 ? 16.242 -0.906 -16.993 1.00 97.94 191 LYS A N 1
ATOM 1531 C CA . LYS A 1 191 ? 17.662 -1.293 -17.047 1.00 97.94 191 LYS A CA 1
ATOM 1532 C C . LYS A 1 191 ? 18.003 -1.967 -18.375 1.00 97.94 191 LYS A C 1
ATOM 1534 O O . LYS A 1 191 ? 18.998 -1.597 -18.992 1.00 97.94 191 LYS A O 1
ATOM 1539 N N . GLU A 1 192 ? 17.163 -2.886 -18.845 1.00 97.12 192 GLU A N 1
ATOM 1540 C CA . GLU A 1 192 ? 17.340 -3.542 -20.146 1.00 97.12 192 GLU A CA 1
ATOM 1541 C C . GLU A 1 192 ? 17.270 -2.541 -21.305 1.00 97.12 192 GLU A C 1
ATOM 1543 O O . GLU A 1 192 ? 18.159 -2.516 -22.155 1.00 97.12 192 GLU A O 1
ATOM 1548 N N . ALA A 1 193 ? 16.266 -1.659 -21.313 1.00 97.06 193 ALA A N 1
ATOM 1549 C CA . ALA A 1 193 ? 16.124 -0.631 -22.343 1.00 97.06 193 ALA A CA 1
ATOM 1550 C C . ALA A 1 193 ? 17.330 0.321 -22.384 1.00 97.06 193 ALA A C 1
ATOM 1552 O O . ALA A 1 193 ? 17.799 0.669 -23.468 1.00 97.06 193 ALA A O 1
ATOM 1553 N N . LYS A 1 194 ? 17.868 0.704 -21.217 1.00 97.69 194 LYS A N 1
ATOM 1554 C CA . LYS A 1 194 ? 19.094 1.509 -21.126 1.00 97.69 194 LYS A CA 1
ATOM 1555 C C . LYS A 1 194 ? 20.300 0.777 -21.705 1.00 97.69 194 LYS A C 1
ATOM 1557 O O . LYS A 1 194 ? 21.006 1.358 -22.519 1.00 97.69 194 LYS A O 1
ATOM 1562 N N . HIS A 1 195 ? 20.498 -0.493 -21.354 1.00 97.94 195 HIS A N 1
ATOM 1563 C CA . HIS A 1 195 ? 21.606 -1.283 -21.896 1.00 97.94 195 HIS A CA 1
ATOM 1564 C C . HIS A 1 195 ? 21.519 -1.417 -23.425 1.00 97.94 195 HIS A C 1
ATOM 1566 O O . HIS A 1 195 ? 22.522 -1.277 -24.120 1.00 97.94 195 HIS A O 1
ATOM 1572 N N . ILE A 1 196 ? 20.319 -1.644 -23.972 1.00 97.44 196 ILE A N 1
ATOM 1573 C CA . ILE A 1 196 ? 20.104 -1.726 -25.426 1.00 97.44 196 ILE A CA 1
ATOM 1574 C C . ILE A 1 196 ? 20.412 -0.386 -26.109 1.00 97.44 196 ILE A C 1
ATOM 1576 O O . ILE A 1 196 ? 21.013 -0.374 -27.188 1.00 97.44 196 ILE A O 1
ATOM 1580 N N . ALA A 1 197 ? 20.006 0.733 -25.502 1.00 97.69 197 ALA A N 1
ATOM 1581 C CA . ALA A 1 197 ? 20.304 2.066 -26.017 1.00 97.69 197 ALA A CA 1
ATOM 1582 C C . ALA A 1 197 ? 21.818 2.335 -26.019 1.00 97.69 197 ALA A C 1
ATOM 1584 O O . ALA A 1 197 ? 22.366 2.685 -27.060 1.00 97.69 197 ALA A O 1
ATOM 1585 N N . GLU A 1 198 ? 22.506 2.062 -24.908 1.00 97.12 198 GLU A N 1
ATOM 1586 C CA . GLU A 1 198 ? 23.960 2.237 -24.788 1.00 97.12 198 GLU A CA 1
ATOM 1587 C C . GLU A 1 198 ? 24.745 1.365 -25.783 1.00 97.12 198 GLU A C 1
ATOM 1589 O O . GLU A 1 198 ? 25.688 1.835 -26.420 1.00 97.12 198 GLU A O 1
ATOM 1594 N N . ASP A 1 199 ? 24.350 0.102 -25.969 1.00 97.62 199 ASP A N 1
ATOM 1595 C CA . ASP A 1 199 ? 24.963 -0.779 -26.970 1.00 97.62 199 ASP A CA 1
ATOM 1596 C C . ASP A 1 199 ? 24.726 -0.288 -28.402 1.00 97.62 199 ASP A C 1
ATOM 1598 O O . ASP A 1 199 ? 25.579 -0.467 -29.278 1.00 97.62 199 ASP A O 1
ATOM 1602 N N . SER A 1 200 ? 23.565 0.316 -28.659 1.00 97.19 200 SER A N 1
ATOM 1603 C CA . SER A 1 200 ? 23.253 0.906 -29.960 1.00 97.19 200 SER A CA 1
ATOM 1604 C C . SER A 1 200 ? 24.108 2.144 -30.211 1.00 97.19 200 SER A C 1
ATOM 1606 O O . SER A 1 200 ? 24.709 2.243 -31.279 1.00 97.19 200 SER A O 1
ATOM 1608 N N . ASP A 1 201 ? 24.243 3.030 -29.224 1.00 97.44 201 ASP A N 1
ATOM 1609 C CA . ASP A 1 201 ? 25.093 4.222 -29.309 1.00 97.44 201 ASP A CA 1
ATOM 1610 C C . ASP A 1 201 ? 26.557 3.848 -29.568 1.00 97.44 201 ASP A C 1
ATOM 1612 O O . ASP A 1 201 ? 27.183 4.396 -30.474 1.00 97.44 201 ASP A O 1
ATOM 1616 N N . ARG A 1 202 ? 27.085 2.826 -28.878 1.00 97.62 202 ARG A N 1
ATOM 1617 C CA . ARG A 1 202 ? 28.439 2.302 -29.143 1.00 97.62 202 ARG A CA 1
ATOM 1618 C C . ARG A 1 202 ? 28.609 1.832 -30.588 1.00 97.62 202 ARG A C 1
ATOM 1620 O O . ARG A 1 202 ? 29.609 2.157 -31.226 1.00 97.62 202 ARG A O 1
ATOM 1627 N N . LYS A 1 203 ? 27.633 1.097 -31.132 1.00 97.62 203 LYS A N 1
ATOM 1628 C CA . LYS A 1 203 ? 27.660 0.659 -32.540 1.00 97.62 203 LYS A CA 1
ATOM 1629 C C . LYS A 1 203 ? 27.600 1.845 -33.500 1.00 97.62 203 LYS A C 1
ATOM 1631 O O . LYS A 1 203 ? 28.317 1.841 -34.499 1.00 97.62 203 LYS A O 1
ATOM 1636 N N . TYR A 1 204 ? 26.776 2.852 -33.209 1.00 97.19 204 TYR A N 1
ATOM 1637 C CA . TYR A 1 204 ? 26.707 4.069 -34.017 1.00 97.19 204 TYR A CA 1
ATOM 1638 C C . TYR A 1 204 ? 28.035 4.824 -34.014 1.00 97.19 204 TYR A C 1
ATOM 1640 O O . TYR A 1 204 ? 28.496 5.224 -35.081 1.00 97.19 204 TYR A O 1
ATOM 1648 N N . GLU A 1 205 ? 28.696 4.952 -32.862 1.00 97.44 205 GLU A N 1
ATOM 1649 C CA . GLU A 1 205 ? 30.024 5.564 -32.781 1.00 97.44 205 GLU A CA 1
ATOM 1650 C C . GLU A 1 205 ? 31.071 4.796 -33.598 1.00 97.44 205 GLU A C 1
ATOM 1652 O O . GLU A 1 205 ? 31.868 5.408 -34.311 1.00 97.44 205 GLU A O 1
ATOM 1657 N N . GLU A 1 206 ? 31.078 3.462 -33.538 1.00 97.38 206 GLU A N 1
ATOM 1658 C CA . GLU A 1 206 ? 31.999 2.646 -34.335 1.00 97.38 206 GLU A CA 1
ATOM 1659 C C . GLU A 1 206 ? 31.773 2.814 -35.842 1.00 97.38 206 GLU A C 1
ATOM 1661 O O . GLU A 1 206 ? 32.736 2.950 -36.603 1.00 97.38 206 GLU A O 1
ATOM 1666 N N . VAL A 1 207 ? 30.511 2.814 -36.283 1.00 97.50 207 VAL A N 1
ATOM 1667 C CA . VAL A 1 207 ? 30.155 3.031 -37.691 1.00 97.50 207 VAL A CA 1
ATOM 1668 C C . VAL A 1 207 ? 30.546 4.439 -38.130 1.00 97.50 207 VAL A C 1
ATOM 1670 O O . VAL A 1 207 ? 31.166 4.583 -39.181 1.00 97.50 207 VAL A O 1
ATOM 1673 N N . ALA A 1 208 ? 30.267 5.459 -37.316 1.00 97.06 208 ALA A N 1
ATOM 1674 C CA . ALA A 1 208 ? 30.642 6.839 -37.608 1.00 97.06 208 ALA A CA 1
ATOM 1675 C C . ALA A 1 208 ? 32.163 6.994 -37.757 1.00 97.06 208 ALA A C 1
ATOM 1677 O O . ALA A 1 208 ? 32.632 7.604 -38.714 1.00 97.06 208 ALA A O 1
ATOM 1678 N N . ARG A 1 209 ? 32.957 6.375 -36.871 1.00 97.75 209 ARG A N 1
ATOM 1679 C CA . ARG A 1 209 ? 34.427 6.385 -36.987 1.00 97.75 209 ARG A CA 1
ATOM 1680 C C . ARG A 1 209 ? 34.917 5.707 -38.266 1.00 97.75 209 ARG A C 1
ATOM 1682 O O . ARG A 1 209 ? 35.823 6.225 -38.911 1.00 97.75 209 ARG A O 1
ATOM 1689 N N . LYS A 1 210 ? 34.337 4.560 -38.641 1.00 97.75 210 LYS A N 1
ATOM 1690 C CA . LYS A 1 210 ? 34.682 3.865 -39.896 1.00 97.75 210 LYS A CA 1
ATOM 1691 C C . LYS A 1 210 ? 34.327 4.699 -41.123 1.00 97.75 210 LYS A C 1
ATOM 1693 O O . LYS A 1 210 ? 35.102 4.722 -42.071 1.00 97.75 210 LYS A O 1
ATOM 1698 N N . LEU A 1 211 ? 33.184 5.379 -41.087 1.00 96.31 211 LEU A N 1
ATOM 1699 C CA . LEU A 1 211 ? 32.720 6.233 -42.172 1.00 96.31 211 LEU A CA 1
ATOM 1700 C C . LEU A 1 211 ? 33.704 7.378 -42.436 1.00 96.31 211 LEU A C 1
ATOM 1702 O O . LEU A 1 211 ? 34.137 7.525 -43.569 1.00 96.31 211 LEU A O 1
ATOM 1706 N N . VAL A 1 212 ? 34.175 8.068 -41.392 1.00 98.12 212 VAL A N 1
ATOM 1707 C CA . VAL A 1 212 ? 35.189 9.133 -41.529 1.00 98.12 212 VAL A CA 1
ATOM 1708 C C . VAL A 1 212 ? 36.491 8.622 -42.163 1.00 98.12 212 VAL A C 1
ATOM 1710 O O . VAL A 1 212 ? 37.103 9.306 -42.980 1.00 98.12 212 VAL A O 1
ATOM 1713 N N . ILE A 1 213 ? 36.934 7.410 -41.808 1.00 97.56 213 ILE A N 1
ATOM 1714 C CA . ILE A 1 213 ? 38.139 6.811 -42.407 1.00 97.56 213 ILE A CA 1
ATOM 1715 C C . ILE A 1 213 ? 37.923 6.545 -43.900 1.00 97.56 213 ILE A C 1
ATOM 1717 O O . ILE A 1 213 ? 38.790 6.884 -44.704 1.00 97.56 213 ILE A O 1
ATOM 1721 N N . LEU A 1 214 ? 36.776 5.962 -44.262 1.00 97.06 214 LEU A N 1
ATOM 1722 C CA . LEU A 1 214 ? 36.431 5.661 -45.652 1.00 97.06 214 LEU A CA 1
ATOM 1723 C C . LEU A 1 214 ? 36.262 6.927 -46.492 1.00 97.06 214 LEU A C 1
ATOM 1725 O O . LEU A 1 214 ? 36.737 6.952 -47.621 1.00 97.06 214 LEU A O 1
ATOM 1729 N N . GLU A 1 215 ? 35.648 7.978 -45.949 1.00 96.31 215 GLU A N 1
ATOM 1730 C CA . GLU A 1 215 ? 35.556 9.285 -46.609 1.00 96.31 215 GLU A CA 1
ATOM 1731 C C . GLU A 1 215 ? 36.952 9.844 -46.911 1.00 96.31 215 GLU A C 1
ATOM 1733 O O . GLU A 1 215 ? 37.230 10.236 -48.041 1.00 96.31 215 GLU A O 1
ATOM 1738 N N . GLY A 1 216 ? 37.878 9.779 -45.948 1.00 97.56 216 GLY A N 1
ATOM 1739 C CA . GLY A 1 216 ? 39.255 10.226 -46.168 1.00 97.56 216 GLY A CA 1
ATOM 1740 C C . GLY A 1 216 ? 40.077 9.327 -47.105 1.00 97.56 216 GLY A C 1
ATOM 1741 O O . GLY A 1 216 ? 41.088 9.770 -47.651 1.00 97.56 216 GLY A O 1
ATOM 1742 N N . GLU A 1 217 ? 39.724 8.049 -47.266 1.00 97.38 217 GLU A N 1
ATOM 1743 C CA . GLU A 1 217 ? 40.317 7.164 -48.283 1.00 97.38 217 GLU A CA 1
ATOM 1744 C C . GLU A 1 217 ? 39.745 7.432 -49.675 1.00 97.38 217 GLU A C 1
ATOM 1746 O O . GLU A 1 217 ? 40.498 7.400 -50.650 1.00 97.38 217 GLU A O 1
ATOM 1751 N N . LEU A 1 218 ? 38.444 7.723 -49.752 1.00 97.00 218 LEU A N 1
ATOM 1752 C CA . LEU A 1 218 ? 37.758 8.109 -50.977 1.00 97.00 218 LEU A CA 1
ATOM 1753 C C . LEU A 1 218 ? 38.350 9.404 -51.537 1.00 97.00 218 LEU A C 1
ATOM 1755 O O . LEU A 1 218 ? 38.794 9.386 -52.678 1.00 97.00 218 LEU A O 1
ATOM 1759 N N . GLU A 1 219 ? 38.478 10.454 -50.721 1.00 97.56 219 GLU A N 1
ATOM 1760 C CA . GLU A 1 219 ? 39.066 11.743 -51.130 1.00 97.56 219 GLU A CA 1
ATOM 1761 C C . GLU A 1 219 ? 40.483 11.553 -51.702 1.00 97.56 219 GLU A C 1
ATOM 1763 O O . GLU A 1 219 ? 40.794 11.990 -52.807 1.00 97.56 219 GLU A O 1
ATOM 1768 N N . ARG A 1 220 ? 41.329 10.763 -51.024 1.00 97.69 220 ARG A N 1
ATOM 1769 C CA . ARG A 1 220 ? 42.673 10.412 -51.526 1.00 97.69 220 ARG A CA 1
ATOM 1770 C C . ARG A 1 220 ? 42.648 9.619 -52.835 1.00 97.69 220 ARG A C 1
ATOM 1772 O O . ARG A 1 220 ? 43.595 9.694 -53.621 1.00 97.69 220 ARG A O 1
ATOM 1779 N N . SER A 1 221 ? 41.637 8.780 -53.044 1.00 97.06 221 SER A N 1
ATOM 1780 C CA . SER A 1 221 ? 41.472 8.029 -54.290 1.00 97.06 221 SER A CA 1
ATOM 1781 C C . SER A 1 221 ? 40.994 8.928 -55.428 1.00 97.06 221 SER A C 1
ATOM 1783 O O . SER A 1 221 ? 41.451 8.750 -56.556 1.00 97.06 221 SER A O 1
ATOM 1785 N N . GLU A 1 222 ? 40.110 9.879 -55.139 1.00 96.62 222 GLU A N 1
ATOM 1786 C CA . GLU A 1 222 ? 39.609 10.874 -56.089 1.00 96.62 222 GLU A CA 1
ATOM 1787 C C . GLU A 1 222 ? 40.741 11.798 -56.548 1.00 96.62 222 GLU A C 1
ATOM 1789 O O . GLU A 1 222 ? 40.998 11.873 -57.747 1.00 96.62 222 GLU A O 1
ATOM 1794 N N . GLU A 1 223 ? 41.532 12.361 -55.626 1.00 96.94 223 GLU A N 1
ATOM 1795 C CA . GLU A 1 223 ? 42.716 13.170 -55.968 1.00 96.94 223 GLU A CA 1
ATOM 1796 C C . GLU A 1 223 ? 43.692 12.410 -56.886 1.00 96.94 223 GLU A C 1
ATOM 1798 O O . GLU A 1 223 ? 44.254 12.952 -57.841 1.00 96.94 223 GLU A O 1
ATOM 1803 N N . ARG A 1 224 ? 43.903 11.113 -56.621 1.00 97.25 224 ARG A N 1
ATOM 1804 C CA . ARG A 1 224 ? 44.748 10.254 -57.464 1.00 97.25 224 ARG A CA 1
ATOM 1805 C C . ARG A 1 224 ? 44.161 10.036 -58.854 1.00 97.25 224 ARG A C 1
ATOM 1807 O O . ARG A 1 224 ? 44.930 9.987 -59.816 1.00 97.25 224 ARG A O 1
ATOM 1814 N N . ALA A 1 225 ? 42.847 9.852 -58.949 1.00 96.69 225 ALA A N 1
ATOM 1815 C CA . ALA A 1 225 ? 42.157 9.685 -60.219 1.00 96.69 225 ALA A CA 1
ATOM 1816 C C . ALA A 1 225 ? 42.246 10.969 -61.054 1.00 96.69 225 ALA A C 1
ATOM 1818 O O . ALA A 1 225 ? 42.650 10.887 -62.209 1.00 96.69 225 ALA A O 1
ATOM 1819 N N . GLU A 1 226 ? 42.014 12.141 -60.458 1.00 96.69 226 GLU A N 1
ATOM 1820 C CA . GLU A 1 226 ? 42.134 13.438 -61.140 1.00 96.69 226 GLU A CA 1
ATOM 1821 C C . GLU A 1 226 ? 43.539 13.662 -61.721 1.00 96.69 226 GLU A C 1
ATOM 1823 O O . GLU A 1 226 ? 43.695 14.052 -62.881 1.00 96.69 226 GLU A O 1
ATOM 1828 N N . VAL A 1 227 ? 44.590 13.356 -60.950 1.00 97.25 227 VAL A N 1
ATOM 1829 C CA . VAL A 1 227 ? 45.977 13.448 -61.440 1.00 97.25 227 VAL A CA 1
ATOM 1830 C C . VAL A 1 227 ? 46.227 12.472 -62.594 1.00 97.25 227 VAL A C 1
ATOM 1832 O O . VAL A 1 227 ? 46.921 12.813 -63.556 1.00 97.25 227 VAL A O 1
ATOM 1835 N N . ALA A 1 228 ? 45.689 11.254 -62.510 1.00 95.94 228 ALA A N 1
ATOM 1836 C CA . ALA A 1 228 ? 45.827 10.259 -63.568 1.00 95.94 228 ALA A CA 1
ATOM 1837 C C . ALA A 1 228 ? 45.079 10.670 -64.846 1.00 95.94 228 ALA A C 1
ATOM 1839 O O . ALA A 1 228 ? 45.630 10.510 -65.934 1.00 95.94 228 ALA A O 1
ATOM 1840 N N . GLU A 1 229 ? 43.874 11.229 -64.723 1.00 96.56 229 GLU A N 1
ATOM 1841 C CA . GLU A 1 229 ? 43.086 11.754 -65.842 1.00 96.56 229 GLU A CA 1
ATOM 1842 C C . GLU A 1 229 ? 43.794 12.924 -66.525 1.00 96.56 229 GLU A C 1
ATOM 1844 O O . GLU A 1 229 ? 43.937 12.912 -67.746 1.00 96.56 229 GLU A O 1
ATOM 1849 N N . SER A 1 230 ? 44.323 13.874 -65.747 1.00 97.00 230 SER A N 1
ATOM 1850 C CA . SER A 1 230 ? 45.117 14.995 -66.265 1.00 97.00 230 SER A CA 1
ATOM 1851 C C . SER A 1 230 ? 46.316 14.502 -67.085 1.00 97.00 230 SER A C 1
ATOM 1853 O O . SER A 1 230 ? 46.470 14.852 -68.254 1.00 97.00 230 SER A O 1
ATOM 1855 N N . LYS A 1 231 ? 47.097 13.565 -66.527 1.00 97.00 231 LYS A N 1
ATOM 1856 C CA . LYS A 1 231 ? 48.232 12.958 -67.234 1.00 97.00 231 LYS A CA 1
ATOM 1857 C C . LYS A 1 231 ? 47.804 12.179 -68.480 1.00 97.00 231 LYS A C 1
ATOM 1859 O O . LYS A 1 231 ? 48.546 12.138 -69.460 1.00 97.00 231 LYS A O 1
ATOM 1864 N N . CYS A 1 232 ? 46.652 11.511 -68.439 1.00 96.06 232 CYS A N 1
ATOM 1865 C CA . CYS A 1 232 ? 46.131 10.813 -69.609 1.00 96.06 232 CYS A CA 1
ATOM 1866 C C . CYS A 1 232 ? 45.772 11.804 -70.720 1.00 96.06 232 CYS A C 1
ATOM 1868 O O . CYS A 1 232 ? 46.124 11.559 -71.869 1.00 96.06 232 CYS A O 1
ATOM 1870 N N . GLY A 1 233 ? 45.146 12.931 -70.370 1.00 96.31 233 GLY A N 1
ATOM 1871 C CA . GLY A 1 233 ? 44.839 14.011 -71.306 1.00 96.31 233 GLY A CA 1
ATOM 1872 C C . GLY A 1 233 ? 46.094 14.599 -71.956 1.00 96.31 233 GLY A C 1
ATOM 1873 O O . GLY A 1 233 ? 46.141 14.719 -73.180 1.00 96.31 233 GLY A O 1
ATOM 1874 N N . ASP A 1 234 ? 47.140 14.870 -71.167 1.00 95.94 234 ASP A N 1
ATOM 1875 C CA . ASP A 1 234 ? 48.431 15.349 -71.686 1.00 95.94 234 ASP A CA 1
ATOM 1876 C C . ASP A 1 234 ? 49.028 14.360 -72.706 1.00 95.94 234 ASP A C 1
ATOM 1878 O O . ASP A 1 234 ? 49.438 14.740 -73.806 1.00 95.94 234 ASP A O 1
ATOM 1882 N N . LEU A 1 235 ? 49.035 13.063 -72.372 1.00 95.31 235 LEU A N 1
ATOM 1883 C CA . LEU A 1 235 ? 49.544 12.010 -73.256 1.00 95.31 235 LEU A CA 1
ATOM 1884 C C . LEU A 1 235 ? 48.699 11.845 -74.528 1.00 95.31 235 LEU A C 1
ATOM 1886 O O . LEU A 1 235 ? 49.248 11.564 -75.595 1.00 95.31 235 LEU A O 1
ATOM 1890 N N . GLU A 1 236 ? 47.378 12.012 -74.445 1.00 95.62 236 GLU A N 1
ATOM 1891 C CA . GLU A 1 236 ? 46.496 12.003 -75.616 1.00 95.62 236 GLU A CA 1
ATOM 1892 C C . GLU A 1 236 ? 46.795 13.175 -76.562 1.00 95.62 236 GLU A C 1
ATOM 1894 O O . GLU A 1 236 ? 46.811 12.999 -77.788 1.00 95.62 236 GLU A O 1
ATOM 1899 N N . GLU A 1 237 ? 47.080 14.362 -76.020 1.00 95.94 237 GLU A N 1
ATOM 1900 C CA . GLU A 1 237 ? 47.469 15.525 -76.816 1.00 95.94 237 GLU A CA 1
ATOM 1901 C C . GLU A 1 237 ? 48.842 15.330 -77.477 1.00 95.94 237 GLU A C 1
ATOM 1903 O O . GLU A 1 237 ? 48.976 15.544 -78.689 1.00 95.94 237 GLU A O 1
ATOM 1908 N N . GLU A 1 238 ? 49.838 14.832 -76.738 1.00 95.44 238 GLU A N 1
ATOM 1909 C CA . GLU A 1 238 ? 51.146 14.469 -77.298 1.00 95.44 238 GLU A CA 1
ATOM 1910 C C . GLU A 1 238 ? 51.011 13.439 -78.425 1.00 95.44 238 GLU A C 1
ATOM 1912 O O . GLU A 1 238 ? 51.576 13.616 -79.510 1.00 95.44 238 GLU A O 1
ATOM 1917 N N . LEU A 1 239 ? 50.211 12.388 -78.216 1.00 95.56 239 LEU A N 1
ATOM 1918 C CA . LEU A 1 239 ? 49.967 11.359 -79.223 1.00 95.56 239 LEU A CA 1
ATOM 1919 C C . LEU A 1 239 ? 49.343 11.955 -80.489 1.00 95.56 239 LEU A C 1
ATOM 1921 O O . LEU A 1 239 ? 49.723 11.580 -81.603 1.00 95.56 239 LEU A O 1
ATOM 1925 N N . LYS A 1 240 ? 48.419 12.910 -80.350 1.00 96.50 240 LYS A N 1
ATOM 1926 C CA . LYS A 1 240 ? 47.811 13.615 -81.486 1.00 96.50 240 LYS A CA 1
ATOM 1927 C C . LYS A 1 240 ? 48.843 14.437 -82.259 1.00 96.50 240 LYS A C 1
ATOM 1929 O O . LYS A 1 240 ? 48.840 14.404 -83.493 1.00 96.50 240 LYS A O 1
ATOM 1934 N N . ILE A 1 241 ? 49.741 15.137 -81.564 1.00 96.38 241 ILE A N 1
ATOM 1935 C CA . ILE A 1 241 ? 50.837 15.900 -82.182 1.00 96.38 241 ILE A CA 1
ATOM 1936 C C . ILE A 1 241 ? 51.782 14.958 -82.937 1.00 96.38 241 ILE A C 1
ATOM 1938 O O . ILE A 1 241 ? 52.059 15.185 -84.117 1.00 96.38 241 ILE A O 1
ATOM 1942 N N . VAL A 1 242 ? 52.230 13.874 -82.298 1.00 96.19 242 VAL A N 1
ATOM 1943 C CA . VAL A 1 242 ? 53.115 12.873 -82.913 1.00 96.19 242 VAL A CA 1
ATOM 1944 C C . VAL A 1 242 ? 52.453 12.232 -84.131 1.00 96.19 242 VAL A C 1
ATOM 1946 O O . VAL A 1 242 ? 53.084 12.121 -85.178 1.00 96.19 242 VAL A O 1
ATOM 1949 N N . THR A 1 243 ? 51.168 11.885 -84.040 1.00 96.31 243 THR A N 1
ATOM 1950 C CA . THR A 1 243 ? 50.399 11.320 -85.161 1.00 96.31 243 THR A CA 1
ATOM 1951 C C . THR A 1 243 ? 50.331 12.289 -86.343 1.00 96.31 243 THR A C 1
ATOM 1953 O O . THR A 1 243 ? 50.491 11.881 -87.493 1.00 96.31 243 THR A O 1
ATOM 1956 N N . ASN A 1 244 ? 50.118 13.584 -86.090 1.00 95.88 244 ASN A N 1
ATOM 1957 C CA . ASN A 1 244 ? 50.114 14.597 -87.148 1.00 95.88 244 AS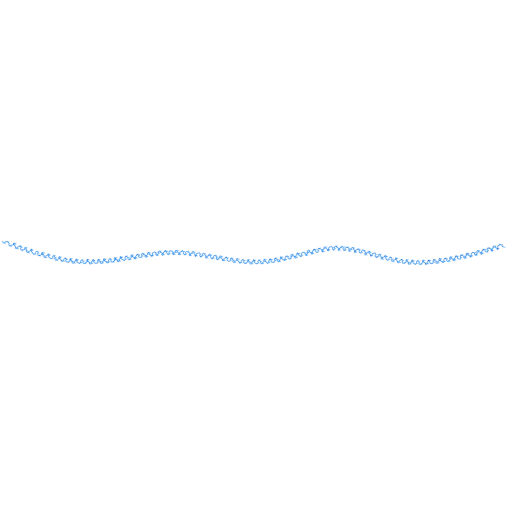N A CA 1
ATOM 1958 C C . ASN A 1 244 ? 51.502 14.775 -87.781 1.00 95.88 244 ASN A C 1
ATOM 1960 O O . ASN A 1 244 ? 51.607 14.878 -89.005 1.00 95.88 244 ASN A O 1
ATOM 1964 N N . ASN A 1 245 ? 52.563 14.768 -86.971 1.00 95.69 245 ASN A N 1
ATOM 1965 C CA . ASN A 1 245 ? 53.939 14.827 -87.465 1.00 95.69 245 ASN A CA 1
ATOM 1966 C C . ASN A 1 245 ? 54.284 13.601 -88.318 1.00 95.69 245 ASN A C 1
ATOM 1968 O O . ASN A 1 245 ? 54.866 13.758 -89.390 1.00 95.69 245 ASN A O 1
ATOM 1972 N N . LEU A 1 246 ? 53.875 12.404 -87.887 1.00 94.69 246 LEU A N 1
ATOM 1973 C CA . LEU A 1 246 ? 54.064 11.166 -88.639 1.00 94.69 246 LEU A CA 1
ATOM 1974 C C . LEU A 1 246 ? 53.383 11.245 -90.007 1.00 94.69 246 LEU A C 1
ATOM 1976 O O . LEU A 1 246 ? 54.048 11.022 -91.009 1.00 94.69 246 LEU A O 1
ATOM 1980 N N . LYS A 1 247 ? 52.115 11.675 -90.073 1.00 95.69 247 LYS A N 1
ATOM 1981 C CA . LYS A 1 247 ? 51.406 11.871 -91.353 1.00 95.69 247 LYS A CA 1
ATOM 1982 C C . LYS A 1 247 ? 52.128 12.837 -92.295 1.00 95.69 247 LYS A C 1
ATOM 1984 O O . LYS A 1 247 ? 52.142 12.634 -93.506 1.00 95.69 247 LYS A O 1
ATOM 1989 N N . SER A 1 248 ? 52.714 13.907 -91.754 1.00 95.12 248 SER A N 1
ATOM 1990 C CA . SER A 1 248 ? 53.501 14.863 -92.543 1.00 95.12 248 SER A CA 1
ATOM 1991 C C . SER A 1 248 ? 54.781 14.225 -93.093 1.00 95.12 248 SER A C 1
ATOM 1993 O O . SER A 1 248 ? 55.108 14.407 -94.268 1.00 95.12 248 SER A O 1
ATOM 1995 N N . LEU A 1 249 ? 55.482 13.444 -92.264 1.00 94.44 249 LEU A N 1
ATOM 1996 C CA . LEU A 1 249 ? 56.683 12.707 -92.659 1.00 94.44 249 LEU A CA 1
ATOM 1997 C C . LEU A 1 249 ? 56.378 11.607 -93.678 1.00 94.44 249 LEU A C 1
ATOM 1999 O O . LEU A 1 249 ? 57.120 11.483 -94.645 1.00 94.44 249 LEU A O 1
ATOM 2003 N N . GLU A 1 250 ? 55.282 10.864 -93.517 1.00 92.69 250 GLU A N 1
ATOM 2004 C CA . GLU A 1 250 ? 54.801 9.874 -94.491 1.00 92.69 250 GLU A CA 1
ATOM 2005 C C . GLU A 1 250 ? 54.535 10.540 -95.846 1.00 92.69 250 GLU A C 1
ATOM 2007 O O . GLU A 1 250 ? 55.106 10.142 -96.858 1.00 92.69 250 GLU A O 1
ATOM 2012 N N . ALA A 1 251 ? 53.789 11.651 -95.862 1.00 94.81 251 ALA A N 1
ATOM 2013 C CA . ALA A 1 251 ? 53.545 12.407 -97.090 1.00 94.81 251 ALA A CA 1
ATOM 2014 C C . ALA A 1 251 ? 54.836 12.968 -97.722 1.00 94.81 251 ALA A C 1
ATOM 2016 O O . ALA A 1 251 ? 54.896 13.194 -98.934 1.00 94.81 251 ALA A O 1
ATOM 2017 N N . GLN A 1 252 ? 55.868 13.247 -96.921 1.00 94.25 252 GLN A N 1
ATOM 2018 C CA . GLN A 1 252 ? 57.180 13.656 -97.418 1.00 94.25 252 GLN A CA 1
ATOM 2019 C C . GLN A 1 252 ? 57.982 12.465 -97.963 1.00 94.25 252 GLN A C 1
ATOM 2021 O O . GLN A 1 252 ? 58.624 12.613 -99.003 1.00 94.25 252 GLN A O 1
ATOM 2026 N N . ALA A 1 253 ? 57.920 11.303 -97.312 1.00 93.12 253 ALA A N 1
ATOM 2027 C CA . ALA A 1 253 ? 58.535 10.065 -97.775 1.00 93.12 253 ALA A CA 1
ATOM 2028 C C . ALA A 1 253 ? 57.956 9.635 -99.132 1.00 93.12 253 ALA A C 1
ATOM 2030 O O . ALA A 1 253 ? 58.727 9.408 -100.060 1.00 93.12 253 ALA A O 1
ATOM 2031 N N . ASP A 1 254 ? 56.630 9.673 -99.305 1.00 93.56 254 ASP A N 1
ATOM 2032 C CA . ASP A 1 254 ? 55.966 9.385 -100.587 1.00 93.56 254 ASP A CA 1
ATOM 2033 C C . ASP A 1 254 ? 56.432 10.338 -101.705 1.00 93.56 254 ASP A C 1
ATOM 2035 O O . ASP A 1 254 ? 56.679 9.941 -102.849 1.00 93.56 254 ASP A O 1
ATOM 2039 N N . LYS A 1 255 ? 56.616 11.628 -101.384 1.00 94.56 255 LYS A N 1
ATOM 2040 C CA . LYS A 1 255 ? 57.162 12.614 -102.334 1.00 94.56 255 LYS A CA 1
ATOM 2041 C C . LYS A 1 255 ? 58.614 12.334 -102.710 1.00 94.56 255 LYS A C 1
ATOM 2043 O O . LYS A 1 255 ? 59.011 12.670 -103.823 1.00 94.56 255 LYS A O 1
ATOM 2048 N N . TYR A 1 256 ? 59.425 11.821 -101.788 1.00 93.12 256 TYR A N 1
ATOM 2049 C CA . TYR A 1 256 ? 60.805 11.451 -102.095 1.00 93.12 256 TYR A CA 1
ATOM 2050 C C . TYR A 1 256 ? 60.873 10.148 -102.884 1.00 93.12 256 TYR A C 1
ATOM 2052 O O . TYR A 1 256 ? 61.585 10.128 -103.878 1.00 93.12 256 TYR A O 1
ATOM 2060 N N . SER A 1 257 ? 60.069 9.141 -102.540 1.00 94.56 257 SER A N 1
ATOM 2061 C CA . SER A 1 257 ? 59.958 7.890 -103.301 1.00 94.56 257 SER A CA 1
ATOM 2062 C C . SER A 1 257 ? 59.536 8.153 -104.750 1.00 94.56 257 SER A C 1
ATOM 2064 O O . SER A 1 257 ? 60.228 7.756 -105.676 1.00 94.56 257 SER A O 1
ATOM 2066 N N . THR A 1 258 ? 58.501 8.966 -104.980 1.00 93.38 258 THR A N 1
ATOM 2067 C CA . THR A 1 258 ? 58.101 9.338 -106.355 1.00 93.38 258 THR A CA 1
ATOM 2068 C C . THR A 1 258 ? 59.153 10.152 -107.118 1.00 93.38 258 THR A C 1
ATOM 2070 O O . THR A 1 258 ? 59.130 10.190 -108.349 1.00 93.38 258 THR A O 1
ATOM 2073 N N . LYS A 1 259 ? 60.052 10.866 -106.426 1.00 93.12 259 LYS A N 1
ATOM 2074 C CA . LYS A 1 259 ? 61.206 11.518 -107.067 1.00 93.12 259 LYS A CA 1
ATOM 2075 C C . LYS A 1 259 ? 62.308 10.516 -107.379 1.00 93.12 259 LYS A C 1
ATOM 2077 O O . LYS A 1 259 ? 62.922 10.638 -108.430 1.00 93.12 259 LYS A O 1
ATOM 2082 N N . GLU A 1 260 ? 62.555 9.577 -106.476 1.00 92.12 260 GLU A N 1
ATOM 2083 C CA . GLU A 1 260 ? 63.504 8.483 -106.656 1.00 92.12 260 GLU A CA 1
ATOM 2084 C C . GLU A 1 260 ? 63.133 7.656 -107.888 1.00 92.12 260 GLU A C 1
ATOM 2086 O O . GLU A 1 260 ? 63.961 7.555 -108.785 1.00 92.12 260 GLU A O 1
ATOM 2091 N N . ASP A 1 261 ? 61.867 7.245 -108.028 1.00 93.31 261 ASP A N 1
ATOM 2092 C CA . ASP A 1 261 ? 61.368 6.529 -109.212 1.00 93.31 261 ASP A CA 1
ATOM 2093 C C . ASP A 1 261 ? 61.647 7.299 -110.518 1.00 93.31 261 ASP A C 1
ATOM 2095 O O . ASP A 1 261 ? 62.110 6.735 -111.509 1.00 93.31 261 ASP A O 1
ATOM 2099 N N . LYS A 1 262 ? 61.413 8.620 -110.525 1.00 93.38 262 LYS A N 1
ATOM 2100 C CA . LYS A 1 262 ? 61.685 9.473 -111.698 1.00 93.38 262 LYS A CA 1
ATOM 2101 C C . LYS A 1 262 ? 63.168 9.553 -112.022 1.00 93.38 262 LYS A C 1
ATOM 2103 O O . LYS A 1 262 ? 63.536 9.507 -113.192 1.00 93.38 262 LYS A O 1
ATOM 2108 N N . TYR A 1 263 ? 64.012 9.710 -111.005 1.00 91.12 263 TYR A N 1
ATOM 2109 C CA . TYR A 1 263 ? 65.454 9.729 -111.209 1.00 91.12 263 TYR A CA 1
ATOM 2110 C C . TYR A 1 263 ? 65.964 8.364 -111.670 1.00 91.12 263 TYR A C 1
ATOM 2112 O O . TYR A 1 263 ? 66.828 8.324 -112.538 1.00 91.12 263 TYR A O 1
ATOM 2120 N N . GLU A 1 264 ? 65.411 7.25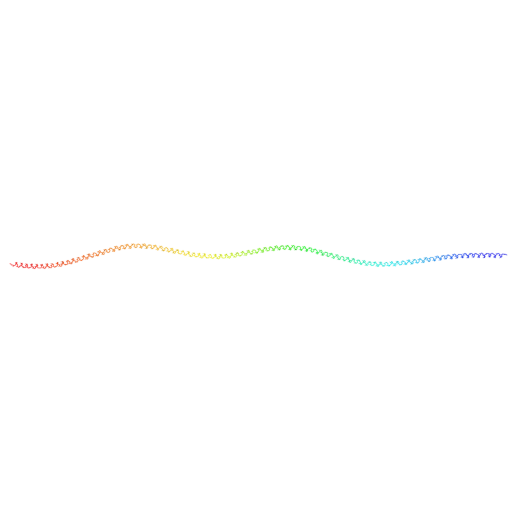5 -111.178 1.00 92.81 264 GLU A N 1
ATOM 2121 C CA . GLU A 1 264 ? 65.729 5.922 -111.692 1.00 92.81 264 GLU A CA 1
ATOM 2122 C C . GLU A 1 264 ? 65.347 5.760 -113.170 1.00 92.81 264 GLU A C 1
ATOM 2124 O O . GLU A 1 264 ? 66.130 5.212 -113.947 1.00 92.81 264 GLU A O 1
ATOM 2129 N N . GLU A 1 265 ? 64.171 6.240 -113.587 1.00 92.56 265 GLU A N 1
ATOM 2130 C CA . GLU A 1 265 ? 63.762 6.236 -114.999 1.00 92.56 265 GLU A CA 1
ATOM 2131 C C . GLU A 1 265 ? 64.678 7.111 -115.867 1.00 92.56 265 GLU A C 1
ATOM 2133 O O . GLU A 1 265 ? 65.108 6.682 -116.941 1.00 92.56 265 GLU A O 1
ATOM 2138 N N . GLU A 1 266 ? 65.019 8.318 -115.402 1.00 91.44 266 GLU A N 1
ATOM 2139 C CA . GLU A 1 266 ? 65.958 9.208 -116.093 1.00 91.44 266 GLU A CA 1
ATOM 2140 C C . GLU A 1 266 ? 67.347 8.574 -116.223 1.00 91.44 266 GLU A C 1
ATOM 2142 O O . GLU A 1 266 ? 67.940 8.634 -117.301 1.00 91.44 266 GLU A O 1
ATOM 2147 N N . ILE A 1 267 ? 67.851 7.935 -115.161 1.00 92.12 267 ILE A N 1
ATOM 2148 C CA . ILE A 1 267 ? 69.130 7.219 -115.174 1.00 92.12 267 ILE A CA 1
ATOM 2149 C C . ILE A 1 267 ? 69.087 6.090 -116.204 1.00 92.12 267 ILE A C 1
ATOM 2151 O O . ILE A 1 267 ? 69.963 6.052 -117.062 1.00 92.12 267 ILE A O 1
ATOM 2155 N N . LYS A 1 268 ? 68.054 5.236 -116.202 1.00 93.25 268 LYS A N 1
ATOM 2156 C CA . LYS A 1 268 ? 67.910 4.152 -117.196 1.00 93.25 268 LYS A CA 1
ATOM 2157 C C . LYS A 1 268 ? 67.907 4.683 -118.629 1.00 93.25 268 LYS A C 1
ATOM 2159 O O . LYS A 1 268 ? 68.586 4.139 -119.494 1.00 93.25 268 LYS A O 1
ATOM 2164 N N . LEU A 1 269 ? 67.184 5.772 -118.887 1.00 92.94 269 LEU A N 1
ATOM 2165 C CA . LEU A 1 269 ? 67.126 6.382 -120.216 1.00 92.94 269 LEU A CA 1
ATOM 2166 C C . LEU A 1 269 ? 68.470 6.998 -120.634 1.00 92.94 269 LEU A C 1
ATOM 2168 O O . LEU A 1 269 ? 68.848 6.946 -121.807 1.00 92.94 269 LEU A O 1
ATOM 2172 N N . LEU A 1 270 ? 69.201 7.598 -119.693 1.00 90.81 270 LEU A N 1
ATOM 2173 C CA . LEU A 1 270 ? 70.553 8.099 -119.934 1.00 90.81 270 LEU A CA 1
ATOM 2174 C C . LEU A 1 270 ? 71.549 6.956 -120.165 1.00 90.81 270 LEU A C 1
ATOM 2176 O O . LEU A 1 270 ? 72.393 7.088 -121.047 1.00 90.81 270 LEU A O 1
ATOM 2180 N N . GLU A 1 271 ? 71.433 5.842 -119.442 1.00 91.00 271 GLU A N 1
ATOM 2181 C CA . GLU A 1 271 ? 72.232 4.629 -119.649 1.00 91.00 271 GLU A CA 1
ATOM 2182 C C . GLU A 1 271 ? 71.980 4.013 -121.031 1.00 91.00 271 GLU A C 1
ATOM 2184 O O . GLU A 1 271 ? 72.931 3.668 -121.733 1.00 91.00 271 GLU A O 1
ATOM 2189 N N . GLU A 1 272 ? 70.721 3.927 -121.473 1.00 92.94 272 GLU A N 1
ATOM 2190 C CA . GLU A 1 272 ? 70.387 3.470 -122.827 1.00 92.94 272 GLU A CA 1
ATOM 2191 C C . GLU A 1 272 ? 70.998 4.384 -123.894 1.00 92.94 272 GLU A C 1
ATOM 2193 O O . GLU A 1 272 ? 71.666 3.904 -124.812 1.00 92.94 272 GLU A O 1
ATOM 2198 N N . LYS A 1 273 ? 70.855 5.707 -123.743 1.00 91.88 273 LYS A N 1
ATOM 2199 C CA . LYS A 1 273 ? 71.476 6.684 -124.651 1.00 91.88 273 LYS A CA 1
ATOM 2200 C C . LYS A 1 273 ? 72.996 6.599 -124.657 1.00 91.88 273 LYS A C 1
ATOM 2202 O O . LYS A 1 273 ? 73.603 6.754 -125.716 1.00 91.88 273 LYS A O 1
ATOM 2207 N N . LEU A 1 274 ? 73.612 6.385 -123.496 1.00 91.06 274 LEU A N 1
ATOM 2208 C CA . LEU A 1 274 ? 75.054 6.193 -123.387 1.00 91.06 274 LEU A CA 1
ATOM 2209 C C . LEU A 1 274 ? 75.469 4.954 -124.180 1.00 91.06 274 LEU A C 1
ATOM 2211 O O . LEU A 1 274 ? 76.366 5.049 -125.007 1.00 91.06 274 LEU A O 1
ATOM 2215 N N . LYS A 1 275 ? 74.756 3.837 -124.023 1.00 93.12 275 LYS A N 1
ATOM 2216 C CA . LYS A 1 275 ? 75.026 2.590 -124.747 1.00 93.12 275 LYS A CA 1
ATOM 2217 C C . LYS A 1 275 ? 74.838 2.727 -126.263 1.00 93.12 275 LYS A C 1
ATOM 2219 O O . LYS A 1 275 ? 75.625 2.195 -127.047 1.00 93.12 275 LYS A O 1
ATOM 2224 N N . GLU A 1 276 ? 73.821 3.461 -126.712 1.00 91.69 276 GLU A N 1
ATOM 2225 C CA . GLU A 1 276 ? 73.651 3.805 -128.132 1.00 91.69 276 GLU A CA 1
ATOM 2226 C C . GLU A 1 276 ? 74.806 4.673 -128.652 1.00 91.69 276 GLU A C 1
ATOM 2228 O O . GLU A 1 276 ? 75.317 4.451 -129.752 1.00 91.69 276 GLU A O 1
ATOM 2233 N N . ALA A 1 277 ? 75.245 5.657 -127.865 1.00 89.69 277 ALA A N 1
ATOM 2234 C CA . ALA A 1 277 ? 76.381 6.499 -128.215 1.00 89.69 277 ALA A CA 1
ATOM 2235 C C . ALA A 1 277 ? 77.694 5.699 -128.259 1.00 89.69 277 ALA A C 1
ATOM 2237 O O . ALA A 1 277 ? 78.463 5.873 -129.202 1.00 89.69 277 ALA A O 1
ATOM 2238 N N . GLU A 1 278 ? 77.920 4.797 -127.301 1.00 90.19 278 GLU A N 1
ATOM 2239 C CA . GLU A 1 278 ? 79.070 3.887 -127.244 1.00 90.19 278 GLU A CA 1
ATOM 2240 C C . GLU A 1 278 ? 79.094 2.950 -128.453 1.00 90.19 278 GLU A C 1
ATOM 2242 O O . GLU A 1 278 ? 80.080 2.917 -129.181 1.00 90.19 278 GLU A O 1
ATOM 2247 N N . THR A 1 279 ? 77.991 2.259 -128.755 1.00 91.25 279 THR A N 1
ATOM 2248 C CA . THR A 1 279 ? 77.913 1.373 -129.936 1.00 91.25 279 THR A CA 1
ATOM 2249 C C . THR A 1 279 ? 78.117 2.130 -131.250 1.00 91.25 279 THR A C 1
ATOM 2251 O O . THR A 1 279 ? 78.767 1.630 -132.174 1.00 91.25 279 THR A O 1
ATOM 2254 N N . ARG A 1 280 ? 77.605 3.363 -131.352 1.00 90.88 280 ARG A N 1
ATOM 2255 C CA . ARG A 1 280 ? 77.858 4.243 -132.498 1.00 90.88 280 ARG A CA 1
ATOM 2256 C C . ARG A 1 280 ? 79.326 4.669 -132.578 1.00 90.88 280 ARG A C 1
ATOM 2258 O O . ARG A 1 280 ? 79.865 4.712 -133.685 1.00 90.88 280 ARG A O 1
ATOM 2265 N N . ALA A 1 281 ? 79.954 4.991 -131.449 1.00 88.56 281 ALA A N 1
ATOM 2266 C CA . ALA A 1 281 ? 81.372 5.330 -131.382 1.00 88.56 281 ALA A CA 1
ATOM 2267 C C . ALA A 1 281 ? 82.239 4.132 -131.795 1.00 88.56 281 ALA A C 1
ATOM 2269 O O . ALA A 1 281 ? 83.058 4.278 -132.696 1.00 88.56 281 ALA A O 1
ATOM 2270 N N . GLU A 1 282 ? 81.973 2.932 -131.273 1.00 89.06 282 GLU A N 1
ATOM 2271 C CA . GLU A 1 282 ? 82.657 1.694 -131.673 1.00 89.06 282 GLU A CA 1
ATOM 2272 C C . GLU A 1 282 ? 82.522 1.415 -133.180 1.00 89.06 282 GLU A C 1
ATOM 2274 O O . GLU A 1 282 ? 83.473 0.993 -133.843 1.00 89.06 282 GLU A O 1
ATOM 2279 N N . PHE A 1 283 ? 81.340 1.651 -133.761 1.00 90.00 283 PHE A N 1
ATOM 2280 C CA . PHE A 1 283 ? 81.138 1.488 -135.202 1.00 90.00 283 PHE A CA 1
ATOM 2281 C C . PHE A 1 283 ? 81.942 2.508 -136.017 1.00 90.00 283 PHE A C 1
ATOM 2283 O O . PHE A 1 283 ? 82.510 2.167 -137.063 1.00 90.00 283 PHE A O 1
ATOM 2290 N N . ALA A 1 284 ? 81.999 3.756 -135.547 1.00 87.12 284 ALA A N 1
ATOM 2291 C CA . ALA A 1 284 ? 82.819 4.795 -136.154 1.00 87.12 284 ALA A CA 1
ATOM 2292 C C . ALA A 1 284 ? 84.309 4.433 -136.069 1.00 87.12 284 ALA A C 1
ATOM 2294 O O . ALA A 1 284 ? 84.985 4.480 -137.092 1.00 87.12 284 ALA A O 1
ATOM 2295 N N . GLU A 1 285 ? 84.795 3.971 -134.916 1.00 87.75 285 GLU A N 1
ATOM 2296 C CA . GLU A 1 285 ? 86.176 3.507 -134.728 1.00 87.75 285 GLU A CA 1
ATOM 2297 C C . GLU A 1 285 ? 86.521 2.340 -135.658 1.00 87.75 285 GLU A C 1
ATOM 2299 O O . GLU A 1 285 ? 87.544 2.373 -136.340 1.00 87.75 285 GLU A O 1
ATOM 2304 N N . ARG A 1 286 ? 85.640 1.338 -135.791 1.00 87.75 286 ARG A N 1
ATOM 2305 C CA . ARG A 1 286 ? 85.835 0.247 -136.765 1.00 87.75 286 ARG A CA 1
ATOM 2306 C C . ARG A 1 286 ? 85.889 0.746 -138.206 1.00 87.75 286 ARG A C 1
ATOM 2308 O O . ARG A 1 286 ? 86.639 0.203 -139.016 1.00 87.75 286 ARG A O 1
ATOM 2315 N N . SER A 1 287 ? 85.070 1.740 -138.542 1.00 88.19 287 SER A N 1
ATOM 2316 C CA . SER A 1 287 ? 85.0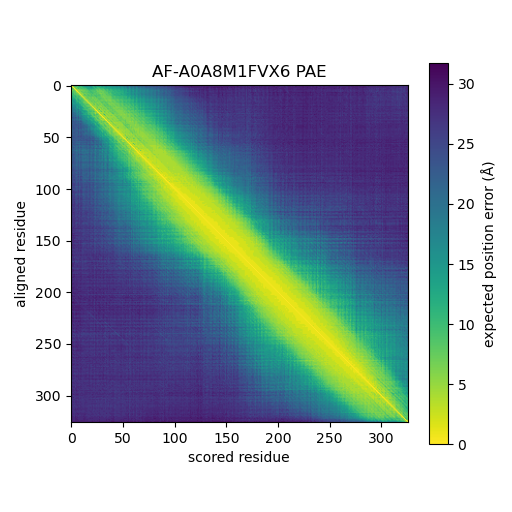55 2.338 -139.879 1.00 88.19 287 SER A CA 1
ATOM 2317 C C . SER A 1 287 ? 86.347 3.105 -140.152 1.00 88.19 287 SER A C 1
ATOM 2319 O O . SER A 1 287 ? 86.906 2.961 -141.236 1.00 88.19 287 SER A O 1
ATOM 2321 N N . VAL A 1 288 ? 86.846 3.851 -139.161 1.00 88.00 288 VAL A N 1
ATOM 2322 C CA . VAL A 1 288 ? 88.146 4.533 -139.215 1.00 88.00 288 VAL A CA 1
ATOM 2323 C C . VAL A 1 288 ? 89.267 3.517 -139.403 1.00 88.00 288 VAL A C 1
ATOM 2325 O O . VAL A 1 288 ? 89.971 3.620 -140.396 1.00 88.00 288 VAL A O 1
ATOM 2328 N N . ALA A 1 289 ? 89.353 2.471 -138.578 1.00 85.25 289 ALA A N 1
ATOM 2329 C CA . ALA A 1 289 ? 90.381 1.433 -138.712 1.00 85.25 289 ALA A CA 1
ATOM 2330 C C . ALA A 1 289 ? 90.365 0.744 -140.093 1.00 85.25 289 ALA A C 1
ATOM 2332 O O . ALA A 1 289 ? 91.402 0.371 -140.642 1.00 85.25 289 ALA A O 1
ATOM 2333 N N . LYS A 1 290 ? 89.179 0.576 -140.695 1.00 87.75 290 LYS A N 1
ATOM 2334 C CA . LYS A 1 290 ? 89.045 0.021 -142.049 1.00 87.75 290 LYS A CA 1
ATOM 2335 C C . LYS A 1 290 ? 89.527 0.999 -143.125 1.00 87.75 290 LYS A C 1
ATOM 2337 O O . LYS A 1 290 ? 90.156 0.569 -144.091 1.00 87.75 290 LYS A O 1
ATOM 2342 N N . LEU A 1 291 ? 89.214 2.286 -142.976 1.00 84.12 291 LEU A N 1
ATOM 2343 C CA . LEU A 1 291 ? 89.700 3.340 -143.867 1.00 84.12 291 LEU A CA 1
ATOM 2344 C C . LEU A 1 291 ? 91.215 3.508 -143.742 1.00 84.12 291 LEU A C 1
ATOM 2346 O O . LEU A 1 291 ? 91.867 3.571 -144.773 1.00 84.12 291 LEU A O 1
ATOM 2350 N N . GLU A 1 292 ? 91.766 3.494 -142.527 1.00 84.25 292 GLU A N 1
ATOM 2351 C CA . GLU A 1 292 ? 93.212 3.517 -142.265 1.00 84.25 292 GLU A CA 1
ATOM 2352 C C . GLU A 1 292 ? 93.914 2.357 -142.967 1.00 84.25 292 GLU A C 1
ATOM 2354 O O . GLU A 1 292 ? 94.817 2.595 -143.754 1.00 84.25 292 GLU A O 1
ATOM 2359 N N . LYS A 1 293 ? 93.411 1.122 -142.834 1.00 87.25 293 LYS A N 1
ATOM 2360 C CA . LYS A 1 293 ? 93.962 -0.013 -143.590 1.00 87.25 293 LYS A CA 1
ATOM 2361 C C . LYS A 1 293 ? 93.910 0.200 -145.109 1.00 87.25 293 LYS A C 1
ATOM 2363 O O . LYS A 1 293 ? 94.826 -0.176 -145.825 1.00 87.25 293 LYS A O 1
ATOM 2368 N N . THR A 1 294 ? 92.825 0.789 -145.611 1.00 83.19 294 THR A N 1
ATOM 2369 C CA . THR A 1 294 ? 92.693 1.078 -147.049 1.00 83.19 294 THR A CA 1
ATOM 2370 C C . THR A 1 294 ? 93.682 2.161 -147.486 1.00 83.19 294 THR A C 1
ATOM 2372 O O . THR A 1 294 ? 94.174 2.112 -148.608 1.00 83.19 294 THR A O 1
ATOM 2375 N N . ILE A 1 295 ? 93.962 3.137 -146.618 1.00 84.00 295 ILE A N 1
ATOM 2376 C CA . ILE A 1 295 ? 94.997 4.149 -146.836 1.00 84.00 295 ILE A CA 1
ATOM 2377 C C . ILE A 1 295 ? 96.365 3.472 -146.879 1.00 84.00 295 ILE A C 1
ATOM 2379 O O . ILE A 1 295 ? 97.067 3.686 -147.857 1.00 84.00 295 ILE A O 1
ATOM 2383 N N . ASP A 1 296 ? 96.697 2.609 -145.916 1.00 84.69 296 ASP A N 1
ATOM 2384 C CA . ASP A 1 296 ? 97.965 1.867 -145.900 1.00 84.69 296 ASP A CA 1
ATOM 2385 C C . ASP A 1 296 ? 98.151 1.042 -147.190 1.00 84.69 296 ASP A C 1
ATOM 2387 O O . ASP A 1 296 ? 99.186 1.144 -147.849 1.00 84.69 296 ASP A O 1
ATOM 2391 N N . ASP A 1 297 ? 97.121 0.294 -147.614 1.00 83.31 297 ASP A N 1
ATOM 2392 C CA . ASP A 1 297 ? 97.138 -0.494 -148.858 1.00 83.31 297 ASP A CA 1
ATOM 2393 C C . ASP A 1 297 ? 97.344 0.411 -150.105 1.00 83.31 297 ASP A C 1
ATOM 2395 O O . ASP A 1 297 ? 98.039 0.046 -151.063 1.00 83.31 297 ASP A O 1
ATOM 2399 N N . LEU A 1 298 ? 96.739 1.609 -150.111 1.00 81.12 298 LEU A N 1
ATOM 2400 C CA . LEU A 1 298 ? 96.889 2.608 -151.180 1.00 81.12 298 LEU A CA 1
ATOM 2401 C C . LEU A 1 298 ? 98.267 3.284 -151.166 1.00 81.12 298 LEU A C 1
ATOM 2403 O O . LEU A 1 298 ? 98.816 3.592 -152.225 1.00 81.12 298 LEU A O 1
ATOM 2407 N N . GLU A 1 299 ? 98.832 3.526 -149.987 1.00 81.88 299 GLU A N 1
ATOM 2408 C CA . GLU A 1 299 ? 100.178 4.069 -149.824 1.00 81.88 299 GLU A CA 1
ATOM 2409 C C . GLU A 1 299 ? 101.237 3.063 -150.282 1.00 81.88 299 GLU A C 1
ATOM 2411 O O . GLU A 1 299 ? 102.179 3.456 -150.972 1.00 81.88 299 GLU A O 1
ATOM 2416 N N . GLU A 1 300 ? 101.053 1.770 -150.000 1.00 83.38 300 GLU A N 1
ATOM 2417 C CA . GLU A 1 300 ? 101.926 0.697 -150.490 1.00 83.38 300 GLU A CA 1
ATOM 2418 C C . GLU A 1 300 ? 101.882 0.593 -152.023 1.00 83.38 300 GLU A C 1
ATOM 2420 O O . GLU A 1 300 ? 102.924 0.556 -152.684 1.00 83.38 300 GLU A O 1
ATOM 2425 N N . THR A 1 301 ? 100.686 0.646 -152.623 1.00 78.88 301 THR A N 1
ATOM 2426 C CA . THR A 1 301 ? 100.556 0.663 -154.091 1.00 78.88 301 THR A CA 1
ATOM 2427 C C . THR A 1 301 ? 101.146 1.925 -154.718 1.00 78.88 301 THR A C 1
ATOM 2429 O O . THR A 1 301 ? 101.776 1.847 -155.774 1.00 78.88 301 THR A O 1
ATOM 2432 N N . LEU A 1 302 ? 101.004 3.088 -154.075 1.00 79.88 302 LEU A N 1
ATOM 2433 C CA . LEU A 1 302 ? 101.631 4.329 -154.533 1.00 79.88 302 LEU A CA 1
ATOM 2434 C C . LEU A 1 302 ? 103.162 4.265 -154.440 1.00 79.88 302 LEU A C 1
ATOM 2436 O O . LEU A 1 302 ? 103.845 4.779 -155.327 1.00 79.88 302 LEU A O 1
ATOM 2440 N N . ALA A 1 303 ? 103.703 3.664 -153.379 1.00 79.69 303 ALA A N 1
ATOM 2441 C CA . ALA A 1 303 ? 105.139 3.466 -153.217 1.00 79.69 303 ALA A CA 1
ATOM 2442 C C . ALA A 1 303 ? 105.694 2.561 -154.324 1.00 79.69 303 ALA A C 1
ATOM 2444 O O . ALA A 1 303 ? 106.652 2.951 -154.988 1.00 79.69 303 ALA A O 1
ATOM 2445 N N . SER A 1 304 ? 105.032 1.431 -154.595 1.00 78.44 304 SER A N 1
ATOM 2446 C CA . SER A 1 304 ? 105.392 0.528 -155.696 1.00 78.44 304 SER A CA 1
ATOM 2447 C C . SER A 1 304 ? 105.334 1.230 -157.060 1.00 78.44 304 SER A C 1
ATOM 2449 O O . SER A 1 304 ? 106.294 1.169 -157.825 1.00 78.44 304 SER A O 1
ATOM 2451 N N . ALA A 1 305 ? 104.274 2.000 -157.336 1.00 74.88 305 ALA A N 1
ATOM 2452 C CA . ALA A 1 305 ? 104.158 2.772 -158.575 1.00 74.88 305 ALA A CA 1
ATOM 2453 C C . ALA A 1 305 ? 105.238 3.864 -158.707 1.00 74.88 305 ALA A C 1
ATOM 2455 O O . ALA A 1 305 ? 105.683 4.174 -159.813 1.00 74.88 305 ALA A O 1
ATOM 2456 N N . LYS A 1 306 ? 105.671 4.474 -157.593 1.00 75.31 306 LYS A N 1
ATOM 2457 C CA . LYS A 1 306 ? 106.798 5.420 -157.586 1.00 75.31 306 LYS A CA 1
ATOM 2458 C C . LYS A 1 306 ? 108.127 4.725 -157.858 1.00 75.31 306 LYS A C 1
ATOM 2460 O O . LYS A 1 306 ? 108.951 5.306 -158.554 1.00 75.31 306 LYS A O 1
ATOM 2465 N N . GLU A 1 307 ? 108.338 3.528 -157.322 1.00 77.31 307 GLU A N 1
ATOM 2466 C CA . GLU A 1 307 ? 109.553 2.746 -157.552 1.00 77.31 307 GLU A CA 1
ATOM 2467 C C . GLU A 1 307 ? 109.672 2.337 -159.028 1.00 77.31 307 GLU A C 1
ATOM 2469 O O . GLU A 1 307 ? 110.702 2.606 -159.645 1.00 77.31 307 GLU A O 1
ATOM 2474 N N . GLU A 1 308 ? 108.579 1.867 -159.642 1.00 75.44 308 GLU A N 1
ATOM 2475 C CA . GLU A 1 308 ? 108.507 1.638 -161.096 1.00 75.44 308 GLU A CA 1
ATOM 2476 C C . GLU A 1 308 ? 108.785 2.921 -161.898 1.00 75.44 308 GLU A C 1
ATOM 2478 O O . GLU A 1 308 ? 109.480 2.900 -162.912 1.00 75.44 308 GLU A O 1
ATOM 2483 N N . ASN A 1 309 ? 108.272 4.072 -161.450 1.00 75.62 309 ASN A N 1
ATOM 2484 C CA . ASN A 1 309 ? 108.510 5.354 -162.117 1.00 75.62 309 ASN A CA 1
ATOM 2485 C C . ASN A 1 309 ? 109.990 5.775 -162.052 1.00 75.62 309 ASN A C 1
ATOM 2487 O O . ASN A 1 309 ? 110.531 6.297 -163.027 1.00 75.62 309 ASN A O 1
ATOM 2491 N N . VAL A 1 310 ? 110.653 5.520 -160.919 1.00 77.06 310 VAL A N 1
ATOM 2492 C CA . VAL A 1 310 ? 112.092 5.757 -160.745 1.00 77.06 310 VAL A CA 1
ATOM 2493 C C . VAL A 1 310 ? 112.909 4.806 -161.616 1.00 77.06 310 VAL A C 1
ATOM 2495 O O . VAL A 1 310 ? 113.851 5.271 -162.255 1.00 77.06 310 VAL A O 1
ATOM 2498 N N . GLU A 1 311 ? 112.544 3.523 -161.706 1.00 71.12 311 GLU A N 1
ATOM 2499 C CA . GLU A 1 311 ? 113.178 2.582 -162.642 1.00 71.12 311 GLU A CA 1
ATOM 2500 C C . GLU A 1 311 ? 113.044 3.066 -164.088 1.00 71.12 311 GLU A C 1
ATOM 2502 O O . GLU A 1 311 ? 114.046 3.147 -164.798 1.00 71.12 311 GLU A O 1
ATOM 2507 N N . ILE A 1 312 ? 111.841 3.484 -164.504 1.00 72.31 312 ILE A N 1
ATOM 2508 C CA . ILE A 1 312 ? 111.599 4.041 -165.842 1.00 72.31 312 ILE A CA 1
ATOM 2509 C C . ILE A 1 312 ? 112.495 5.259 -166.085 1.00 72.31 312 ILE A C 1
ATOM 2511 O O . ILE A 1 312 ? 113.156 5.329 -167.124 1.00 72.31 312 ILE A O 1
ATOM 2515 N N . HIS A 1 313 ? 112.563 6.192 -165.131 1.00 69.38 313 HIS A N 1
ATOM 2516 C CA . HIS A 1 313 ? 113.424 7.369 -165.228 1.00 69.38 313 HIS A CA 1
ATOM 2517 C C . HIS A 1 313 ? 114.915 7.015 -165.272 1.00 69.38 313 HIS A C 1
ATOM 2519 O O . HIS A 1 313 ? 115.639 7.626 -166.052 1.00 69.38 313 HIS A O 1
ATOM 2525 N N . GLN A 1 314 ? 115.375 5.999 -164.536 1.00 71.44 314 GLN A N 1
ATOM 2526 C CA . GLN A 1 314 ? 116.754 5.513 -164.634 1.00 71.44 314 GLN A CA 1
ATOM 2527 C C . GLN A 1 314 ? 117.046 4.896 -166.006 1.00 71.44 314 GLN A C 1
ATOM 2529 O O . GLN A 1 314 ? 118.077 5.214 -166.595 1.00 71.44 314 GLN A O 1
ATOM 2534 N N . THR A 1 315 ? 116.136 4.095 -166.574 1.00 66.94 315 THR A N 1
ATOM 2535 C CA . THR A 1 315 ? 116.277 3.617 -167.964 1.00 66.94 315 THR A CA 1
ATOM 2536 C C . THR A 1 315 ? 116.250 4.754 -168.988 1.00 66.94 315 THR A C 1
ATOM 2538 O O . THR A 1 315 ? 116.956 4.682 -169.997 1.00 66.94 315 THR A O 1
ATOM 2541 N N . LEU A 1 316 ? 115.470 5.812 -168.744 1.00 65.69 316 LEU A N 1
ATOM 2542 C CA . LEU A 1 316 ? 115.388 6.989 -169.611 1.00 65.69 316 LEU A CA 1
ATOM 2543 C C . LEU A 1 316 ? 116.682 7.816 -169.563 1.00 65.69 316 LEU A C 1
ATOM 2545 O O . LEU A 1 3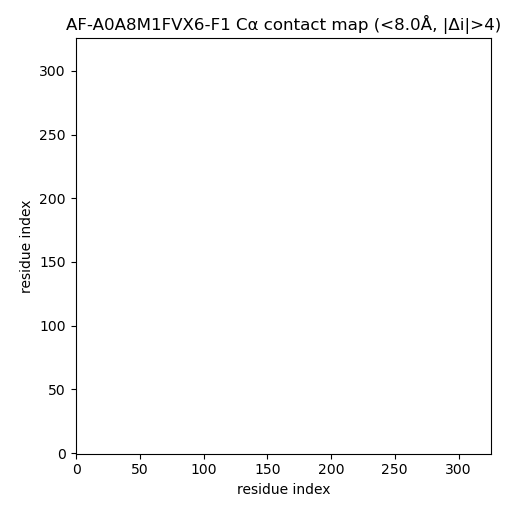16 ? 117.202 8.215 -170.603 1.00 65.69 316 LEU A O 1
ATOM 2549 N N . ASP A 1 317 ? 117.239 8.025 -168.371 1.00 68.81 317 ASP A N 1
ATOM 2550 C CA . ASP A 1 317 ? 118.518 8.714 -168.185 1.00 68.81 317 ASP A CA 1
ATOM 2551 C C . ASP A 1 317 ? 119.680 7.894 -168.759 1.00 68.81 317 ASP A C 1
ATOM 2553 O O . ASP A 1 317 ? 120.578 8.462 -169.380 1.00 68.81 317 ASP A O 1
ATOM 2557 N N . GLN A 1 318 ? 119.640 6.562 -168.645 1.00 63.31 318 GLN A N 1
ATOM 2558 C CA . GLN A 1 318 ? 120.638 5.667 -169.236 1.00 63.31 318 GLN A CA 1
ATOM 2559 C C . GLN A 1 318 ? 120.580 5.678 -170.777 1.00 63.31 318 GLN A C 1
ATOM 2561 O O . GLN A 1 318 ? 121.622 5.771 -171.423 1.00 63.31 318 GLN A O 1
ATOM 2566 N N . THR A 1 319 ? 119.383 5.706 -171.377 1.00 59.69 319 THR A N 1
ATOM 2567 C CA . THR A 1 319 ? 119.216 5.854 -172.840 1.00 59.69 319 THR A CA 1
ATOM 2568 C C . THR A 1 319 ? 119.580 7.255 -173.348 1.00 59.69 319 THR A C 1
ATOM 2570 O O . THR A 1 319 ? 120.149 7.385 -174.433 1.00 59.69 319 THR A O 1
ATOM 2573 N N . LEU A 1 320 ? 119.330 8.312 -172.567 1.00 60.47 320 LEU A N 1
ATOM 2574 C CA . LEU A 1 320 ? 119.762 9.680 -172.887 1.00 60.47 320 LEU A CA 1
ATOM 2575 C C . LEU A 1 320 ? 121.290 9.853 -172.806 1.00 60.47 320 LEU A C 1
ATOM 2577 O O . LEU A 1 320 ? 121.863 10.594 -173.608 1.00 60.47 320 LEU A O 1
ATOM 2581 N N . LEU A 1 321 ? 121.964 9.156 -171.885 1.00 61.41 321 LEU A N 1
ATOM 2582 C CA . LEU A 1 321 ? 123.429 9.151 -171.770 1.00 61.41 321 LEU A CA 1
ATOM 2583 C C . LEU A 1 321 ? 124.116 8.388 -172.914 1.00 61.41 321 LEU A C 1
ATOM 2585 O O . LEU A 1 321 ? 125.221 8.757 -173.317 1.00 61.41 321 LEU A O 1
ATOM 2589 N N . GLU A 1 322 ? 123.464 7.362 -173.464 1.00 59.34 322 GLU A N 1
ATOM 2590 C CA . GLU A 1 322 ? 123.941 6.638 -174.650 1.00 59.34 322 GLU A CA 1
ATOM 2591 C C . GLU A 1 322 ? 123.766 7.453 -175.946 1.00 59.34 322 GLU A C 1
ATOM 2593 O O . GLU A 1 322 ? 124.606 7.365 -176.840 1.00 59.34 322 GLU A O 1
ATOM 2598 N N . LEU A 1 323 ? 122.741 8.310 -176.029 1.00 57.50 323 LEU A N 1
ATOM 2599 C CA . LEU A 1 323 ? 122.469 9.177 -177.188 1.00 57.50 323 LEU A CA 1
ATOM 2600 C C . LEU A 1 323 ? 123.343 10.440 -177.266 1.00 57.50 323 LEU A C 1
ATOM 2602 O O . LEU A 1 323 ? 123.538 10.961 -178.358 1.00 57.50 323 LEU A O 1
ATOM 2606 N N . ASN A 1 324 ? 123.872 10.938 -176.144 1.00 55.66 324 ASN A N 1
ATOM 2607 C CA . ASN A 1 324 ? 124.732 12.135 -176.119 1.00 55.66 324 ASN A CA 1
ATOM 2608 C C . ASN A 1 324 ? 126.231 11.839 -176.343 1.00 55.66 324 ASN A C 1
ATOM 2610 O O . ASN A 1 324 ? 127.023 12.772 -176.456 1.00 55.66 324 ASN A O 1
ATOM 2614 N N . ASN A 1 325 ? 126.627 10.561 -176.388 1.00 54.97 325 ASN A N 1
ATOM 2615 C CA . ASN A 1 325 ? 128.013 10.116 -176.590 1.00 54.97 325 ASN A CA 1
ATOM 2616 C C . ASN A 1 325 ? 128.284 9.568 -178.016 1.00 54.97 325 ASN A C 1
ATOM 2618 O O . ASN A 1 325 ? 129.264 8.845 -178.214 1.00 54.97 325 ASN A O 1
ATOM 2622 N N . LEU A 1 326 ? 127.444 9.923 -179.001 1.00 48.12 326 LEU A N 1
ATOM 2623 C CA . LEU A 1 326 ? 127.520 9.546 -180.426 1.00 48.12 326 LEU A CA 1
ATOM 2624 C C . LEU A 1 326 ? 127.344 10.768 -181.338 1.00 48.12 326 LEU A C 1
ATOM 2626 O O . LEU A 1 326 ? 128.001 10.793 -182.402 1.00 48.12 326 LEU A O 1
#

Organism: Ursus maritimus (NCBI:txid29073)

Foldseek 3Di:
DCPVVVVVVVVVVVVVVVVVVVVVVVVVVVVVVVVVVVVVVVVVVVVVVVVVVVVVVVVVVVVVVVVVVVVVVVVVVVVVVVVVVVVVVVVVVVVVVVVVVVVVVVVVVVVVVVVVVVVVVVVVVVVVVVVVVVVVVVVVVVVVVVVVVVVVVVVVVVVVVVVVVVVVVVVVVVVVVVVVVVVVVVVVVVVVVVVVVVVVVVVVVVVVVVVVVVVVVVVVVVVVVVVVVVVVVVVVVVVVVVVVVVVVVVVVVVVVVVVVVVVVVVVVVVVVVVVVVVVVVVVVVVVVVVVVVVVVVVVVVVVVVVVVVVVVVVVVVVVVVVVVVD

Secondary structure (DSSP, 8-state):
--TTHHHHHHHHHHHHHHHHHHHHHHHHHHHHHHHHHHHHHHHHHHHHHHHHHHHHHHHHHHHHHHHHHHHHHHHHHHHHHHHHHHHHHHHHHHHHHHHHHHHHHHHHHHHHHHHHHHHHHHHHHHHHHHHHHHHHHHHHHHHHHHHHHHHHHHHHHHHHHHHHHHHHHHHHHHHHHHHHHHHHHHHHHHHHHHHHHHHHHHHHHHHHHHHHHHHHHHHHHHHHHHHHHHHHHHHHHHHHHHHHHHHHHHHHHHHHHHHHHHHHHHHHHHHHHHHHHHHHHHHHHHHHHHHHHHHHHHHHHHHHHHHHHHHHHHHHHHHHHHHTT-

Radius of gyration: 137.91 Å; Cα contacts (8 Å, |Δi|>4): 0; chains: 1; bounding box: 252×42×409 Å

Sequence (326 aa):
MDAIKKKMQMLKLDKENAIDRAEQAEADKKQAEDRCKQLEEEQQALQKKLKGTEDEVEKYSESVKDAQEKLEQAEKKATDLEEEQQALQKKLKGTEDEVEKYSESVKDAQEKLEQAEKKATDAEADVASLNRRIQLVEEELDRAQERLATALQKLEEAEKAADESERGMKVIENRAMKDEEKMELQEMQLKEAKHIAEDSDRKYEEVARKLVILEGELERSEERAEVAESKCGDLEEELKIVTNNLKSLEAQADKYSTKEDKYEEEIKLLEEKLKEAETRAEFAERSVAKLEKTIDDLEETLASAKEENVEIHQTLDQTLLELNNL

Solvent-accessible surface area (backbone atoms only — not comparable to full-atom values): 17200 Å² total; per-residue (Å²): 137,66,80,64,61,65,56,61,56,52,59,53,55,57,53,54,60,56,50,57,55,51,55,53,54,56,53,54,51,54,56,52,56,57,52,52,54,54,52,55,54,51,52,56,54,50,55,55,49,51,52,53,51,52,56,50,51,55,53,52,51,52,53,51,50,57,50,50,54,52,47,53,55,48,51,52,51,49,52,54,50,51,53,49,49,52,52,49,51,53,50,50,51,53,51,49,55,49,52,52,52,50,52,53,52,48,50,56,51,50,55,52,46,54,54,49,51,52,52,49,52,52,50,52,51,50,51,54,51,50,52,55,51,49,54,54,52,50,55,52,48,52,55,50,50,55,51,47,54,55,51,51,52,53,47,53,53,49,50,52,52,49,52,53,47,52,52,51,49,53,53,51,49,56,48,49,54,52,53,47,56,51,47,54,53,52,50,52,52,49,52,52,52,50,52,55,49,53,56,47,50,54,51,50,51,53,50,52,55,51,47,56,53,50,51,60,50,47,53,55,48,49,57,51,47,54,54,50,50,51,54,49,52,53,51,52,52,51,50,52,52,53,52,53,52,48,54,52,49,50,59,48,48,53,56,48,51,61,47,48,54,50,50,52,53,51,48,53,54,50,51,52,51,48,51,53,50,48,55,50,48,54,51,50,51,53,49,48,57,52,50,50,52,51,47,52,56,48,51,51,53,49,51,52,55,49,52,53,49,50,51,52,50,50,56,49,53,53,54,52,57,60,63,76,75,114